Protein AF-A0A2U3X509-F1 (afdb_monomer_lite)

Radius of gyration: 35.27 Å; chains: 1; bounding box: 82×38×106 Å

Sequence (195 aa):
VFLLLLLVINLSLSLLILPVSSFSVDGMGNLRVTKKGIRLEGISEFLLPLYVKEIHSRKDSPLVLQSDRNVTVNARNHMGQLTGQLTVGADAVEAQCKRFEVRASEDGRVLFSADEDEITIGAEKLKVTGTEGAVFGHSVETPHIRAEPSQDLRLESPTRSLIMEAPRGVQVSAAAGDFKATCRKELHLQSTEGE

InterPro domains:
  IPR006875 Sarcoglycan complex subunit protein [PF04790] (1-195)
  IPR039972 Sarcoglycan gamma/delta/zeta [PTHR12939] (2-195)

Foldseek 3Di:
DVVVVVVVVVVVVVVVVCVVQCHDPQGTDQWGQDPVGIDGHDDDDDPDDDDDPDDDDPVPDDDDDDDPAKDKDFDADPVRHTAWMWIDGPPDIDIDHQKDFDADPPPRHTQWMDHPPDIDGPDPDDDAPDPVGDDDPDDDDDPDDDDDPPDDDDDDDPPDDDDDDDPVDDDDDDPDDDDDDDDPPDDDDDDPDDD

pLDDT: mean 88.15, std 7.47, range [48.47, 96.69]

Organism: Odobenus rosmarus divergens (NCBI:txid9708)

Structure (mmCIF, N/CA/C/O backbone):
data_AF-A0A2U3X509-F1
#
_entry.id   AF-A0A2U3X509-F1
#
loop_
_atom_site.group_PDB
_atom_site.id
_atom_site.type_symbol
_atom_site.label_atom_id
_atom_site.label_alt_id
_atom_site.label_comp_id
_atom_site.label_asym_id
_atom_site.label_entity_id
_atom_site.label_seq_id
_atom_site.pdbx_PDB_ins_code
_atom_site.Cartn_x
_atom_site.Cartn_y
_atom_site.Cartn_z
_atom_site.occupancy
_atom_site.B_iso_or_equiv
_atom_site.auth_seq_id
_atom_site.auth_comp_id
_atom_site.auth_asym_id
_atom_site.auth_atom_id
_atom_site.pdbx_PDB_model_num
ATOM 1 N N . VAL A 1 1 ? 46.348 -17.073 -57.615 1.00 80.81 1 VAL A N 1
ATOM 2 C CA . VAL A 1 1 ? 45.002 -17.365 -58.174 1.00 80.81 1 VAL A CA 1
ATOM 3 C C . VAL A 1 1 ? 44.021 -17.798 -57.092 1.00 80.81 1 VAL A C 1
ATOM 5 O O . VAL A 1 1 ? 43.045 -17.096 -56.897 1.00 80.81 1 VAL A O 1
ATOM 8 N N . PHE A 1 2 ? 44.291 -18.863 -56.330 1.00 89.44 2 PHE A N 1
ATOM 9 C CA . PHE A 1 2 ? 43.381 -19.343 -55.274 1.00 89.44 2 PHE A CA 1
ATOM 10 C C . PHE A 1 2 ? 43.042 -18.284 -54.205 1.00 89.44 2 PHE A C 1
ATOM 12 O O . PHE A 1 2 ? 41.885 -18.113 -53.846 1.00 89.44 2 PHE A O 1
ATOM 19 N N . LEU A 1 3 ? 44.038 -17.500 -53.774 1.00 89.81 3 LEU A N 1
ATOM 20 C CA . LEU A 1 3 ? 43.857 -16.415 -52.800 1.00 89.81 3 LEU A CA 1
ATOM 21 C C . LEU A 1 3 ? 42.985 -15.266 -53.342 1.00 89.81 3 LEU A C 1
ATOM 23 O O . LEU A 1 3 ? 42.142 -14.742 -52.623 1.00 89.81 3 LEU A O 1
ATOM 27 N N . LEU A 1 4 ? 43.132 -14.932 -54.630 1.00 92.62 4 LEU A N 1
ATOM 28 C CA . LEU A 1 4 ? 42.276 -13.957 -55.318 1.00 92.62 4 LEU A CA 1
ATOM 29 C C . LEU A 1 4 ? 40.827 -14.463 -55.382 1.00 92.62 4 LEU A C 1
ATOM 31 O O . LEU A 1 4 ? 39.897 -13.713 -55.120 1.00 92.62 4 LEU A O 1
ATOM 35 N N . LEU A 1 5 ? 40.649 -15.749 -55.689 1.00 93.69 5 LEU A N 1
ATOM 36 C CA . LEU A 1 5 ? 39.345 -16.405 -55.771 1.00 93.69 5 LEU A CA 1
ATOM 37 C C . LEU A 1 5 ? 38.636 -16.417 -54.409 1.00 93.69 5 LEU A C 1
ATOM 39 O O . LEU A 1 5 ? 37.474 -16.034 -54.323 1.00 93.69 5 LEU A O 1
ATOM 43 N N . LEU A 1 6 ? 39.356 -16.759 -53.336 1.00 92.50 6 LEU A N 1
ATOM 44 C CA . LEU A 1 6 ? 38.864 -16.677 -51.957 1.00 92.50 6 LEU A CA 1
ATOM 45 C C . LEU A 1 6 ? 38.474 -15.249 -51.559 1.00 92.50 6 LEU A C 1
ATOM 47 O O . LEU A 1 6 ? 37.440 -15.050 -50.929 1.00 92.50 6 LEU A O 1
ATOM 51 N N . LEU A 1 7 ? 39.279 -14.253 -51.935 1.00 94.50 7 LEU A N 1
ATOM 52 C CA . LEU A 1 7 ? 38.994 -12.848 -51.646 1.00 94.50 7 LEU A CA 1
ATOM 53 C C . LEU A 1 7 ? 37.719 -12.381 -52.354 1.00 94.50 7 LEU A C 1
ATOM 55 O O . LEU A 1 7 ? 36.867 -11.762 -51.722 1.00 94.50 7 LEU A O 1
ATOM 59 N N . VAL A 1 8 ? 37.560 -12.719 -53.636 1.00 94.19 8 VAL A N 1
ATOM 60 C CA . VAL A 1 8 ? 36.363 -12.376 -54.415 1.00 94.19 8 VAL A CA 1
ATOM 61 C C . VAL A 1 8 ? 35.125 -13.061 -53.839 1.00 94.19 8 VAL A C 1
ATOM 63 O O . VAL A 1 8 ? 34.118 -12.393 -53.644 1.00 94.19 8 VAL A O 1
ATOM 66 N N . ILE A 1 9 ? 35.205 -14.349 -53.490 1.00 94.75 9 ILE A N 1
ATOM 67 C CA . ILE A 1 9 ? 34.085 -15.078 -52.872 1.00 94.75 9 ILE A CA 1
ATOM 68 C C . ILE A 1 9 ? 33.699 -14.454 -51.527 1.00 94.75 9 ILE A C 1
ATOM 70 O O . ILE A 1 9 ? 32.518 -14.202 -51.293 1.00 94.75 9 ILE A O 1
ATOM 74 N N . ASN A 1 10 ? 34.673 -14.158 -50.662 1.00 90.50 10 ASN A N 1
ATOM 75 C CA . ASN A 1 10 ? 34.407 -13.522 -49.371 1.00 90.50 10 ASN A CA 1
ATOM 76 C C . ASN A 1 10 ? 33.786 -12.130 -49.540 1.00 90.50 10 ASN A C 1
ATOM 78 O O . ASN A 1 10 ? 32.853 -11.782 -48.816 1.00 90.50 10 ASN A O 1
ATOM 82 N N . LEU A 1 11 ? 34.258 -11.346 -50.513 1.00 92.38 11 LEU A N 1
ATOM 83 C CA . LEU A 1 11 ? 33.698 -10.033 -50.816 1.00 92.38 11 LEU A CA 1
ATOM 84 C C . LEU A 1 11 ? 32.264 -10.144 -51.349 1.00 92.38 11 LEU A C 1
ATOM 86 O O . LEU A 1 11 ? 31.382 -9.439 -50.867 1.00 92.38 11 LEU A O 1
ATOM 90 N N . SER A 1 12 ? 32.005 -11.055 -52.289 1.00 91.31 12 SER A N 1
ATOM 91 C CA . SER A 1 12 ? 30.662 -11.317 -52.813 1.00 91.31 12 SER A CA 1
ATOM 92 C C . SER A 1 12 ? 29.699 -11.761 -51.713 1.00 91.31 12 SER A C 1
ATOM 94 O O . SER A 1 12 ? 28.582 -11.254 -51.653 1.00 91.31 12 SER A O 1
ATOM 96 N N . LEU A 1 13 ? 30.132 -12.646 -50.809 1.00 89.38 13 LEU A N 1
ATOM 97 C CA . LEU A 1 13 ? 29.314 -13.102 -49.684 1.00 89.38 13 LEU A CA 1
ATOM 98 C C . LEU A 1 13 ? 29.017 -11.962 -48.699 1.00 89.38 13 LEU A C 1
ATOM 100 O O . LEU A 1 13 ? 27.885 -11.820 -48.245 1.00 89.38 13 LEU A O 1
ATOM 104 N N . SER A 1 14 ? 30.014 -11.116 -48.422 1.00 85.19 14 SER A N 1
ATOM 105 C CA . SER A 1 14 ? 29.862 -9.944 -47.551 1.00 85.19 14 SER A CA 1
ATOM 106 C C . SER A 1 14 ? 28.863 -8.946 -48.138 1.00 85.19 14 SER A C 1
ATOM 108 O O . SER A 1 14 ? 27.969 -8.484 -47.436 1.00 85.19 14 SER A O 1
ATOM 110 N N . LEU A 1 15 ? 28.960 -8.665 -49.442 1.00 84.62 15 LEU A N 1
ATOM 111 C CA . LEU A 1 15 ? 28.039 -7.773 -50.151 1.00 84.62 15 LEU A CA 1
ATOM 112 C C . LEU A 1 15 ? 26.613 -8.337 -50.235 1.00 84.62 15 LEU A C 1
ATOM 114 O O . LEU A 1 15 ? 25.653 -7.571 -50.194 1.00 84.62 15 LEU A O 1
ATOM 118 N N . LEU A 1 16 ? 26.465 -9.661 -50.309 1.00 84.25 16 LEU A N 1
ATOM 119 C CA . LEU A 1 16 ? 25.166 -10.336 -50.351 1.00 84.25 16 LEU A CA 1
ATOM 120 C C . LEU A 1 16 ? 24.463 -10.350 -48.982 1.00 84.25 16 LEU A C 1
ATOM 122 O O . LEU A 1 16 ? 23.235 -10.318 -48.921 1.00 84.25 16 LEU A O 1
ATOM 126 N N . ILE A 1 17 ? 25.226 -10.343 -47.886 1.00 81.62 17 ILE A N 1
ATOM 127 C CA . ILE A 1 17 ? 24.698 -10.317 -46.513 1.00 81.62 17 ILE A CA 1
ATOM 128 C C . ILE A 1 17 ? 24.152 -8.942 -46.100 1.00 81.62 17 ILE A C 1
ATOM 130 O O . ILE A 1 17 ? 23.199 -8.889 -45.326 1.00 81.62 17 ILE A O 1
ATOM 134 N N . LEU A 1 18 ? 24.702 -7.839 -46.622 1.00 72.31 18 LEU A N 1
ATOM 135 C CA . LEU A 1 18 ? 24.323 -6.467 -46.239 1.00 72.31 18 LEU A CA 1
ATOM 136 C C . LEU A 1 18 ? 22.811 -6.151 -46.348 1.00 72.31 18 LEU A C 1
ATOM 138 O O . LEU A 1 18 ? 22.242 -5.656 -45.374 1.00 72.31 18 LEU A O 1
ATOM 142 N N . PRO A 1 19 ? 22.119 -6.425 -47.473 1.00 69.12 19 PRO A N 1
ATOM 143 C CA . PRO A 1 19 ? 20.686 -6.139 -47.577 1.00 69.12 19 PRO A CA 1
ATOM 144 C C . PRO A 1 19 ? 19.820 -7.088 -46.734 1.00 69.12 19 PRO A C 1
ATOM 146 O O . PRO A 1 19 ? 18.756 -6.691 -46.267 1.00 69.12 19 PRO A O 1
ATOM 149 N N . VAL A 1 20 ? 20.271 -8.327 -46.504 1.00 70.50 20 VAL A N 1
ATOM 150 C CA . VAL A 1 20 ? 19.543 -9.331 -45.706 1.00 70.50 20 VAL A CA 1
ATOM 151 C C . VAL A 1 20 ? 19.634 -9.029 -44.207 1.00 70.50 20 VAL A C 1
ATOM 153 O O . VAL A 1 20 ? 18.680 -9.271 -43.472 1.00 70.50 20 VAL A O 1
ATOM 156 N N . SER A 1 21 ? 20.734 -8.428 -43.745 1.00 63.72 21 SER A N 1
ATOM 157 C CA . SER A 1 21 ? 20.900 -7.984 -42.355 1.00 63.72 21 SER A CA 1
ATOM 158 C C . SER A 1 21 ? 20.195 -6.658 -42.038 1.00 63.72 21 SER A C 1
ATOM 160 O O . SER A 1 21 ? 20.369 -6.113 -40.948 1.00 63.72 21 SER A O 1
ATOM 162 N N . SER A 1 22 ? 19.370 -6.141 -42.962 1.00 65.25 22 SER A N 1
ATOM 163 C CA . SER A 1 22 ? 18.705 -4.836 -42.843 1.00 65.25 22 SER A CA 1
ATOM 164 C C . SER A 1 22 ? 19.693 -3.693 -42.570 1.00 65.25 22 SER A C 1
ATOM 166 O O . SER A 1 22 ? 19.379 -2.753 -41.837 1.00 65.25 22 SER A O 1
ATOM 168 N N . PHE A 1 23 ? 20.906 -3.784 -43.124 1.00 62.34 23 PHE A N 1
ATOM 169 C CA . PHE A 1 23 ? 21.938 -2.764 -42.981 1.00 62.34 23 PHE A CA 1
ATOM 170 C C . PHE A 1 23 ? 21.735 -1.684 -44.050 1.00 62.34 23 PHE A C 1
ATOM 172 O O . PHE A 1 23 ? 21.781 -1.952 -45.249 1.00 62.34 23 PHE A O 1
ATOM 179 N N . SER A 1 24 ? 21.501 -0.452 -43.615 1.00 64.62 24 SER A N 1
ATOM 180 C CA . SER A 1 24 ? 21.385 0.738 -44.455 1.00 64.62 24 SER A CA 1
ATOM 181 C C . SER A 1 24 ? 22.418 1.779 -44.025 1.00 64.62 24 SER A C 1
ATOM 183 O O . SER A 1 24 ? 22.944 1.740 -42.914 1.00 64.62 24 SER A O 1
ATOM 185 N N . VAL A 1 25 ? 22.684 2.757 -44.891 1.00 66.31 25 VAL A N 1
ATOM 186 C CA . VAL A 1 25 ? 23.537 3.914 -44.562 1.00 66.31 25 VAL A CA 1
ATOM 187 C C . VAL A 1 25 ? 22.977 4.683 -43.354 1.00 66.31 25 VAL A C 1
ATOM 189 O O . VAL A 1 25 ? 23.737 5.261 -42.581 1.00 66.31 25 VAL A O 1
ATOM 192 N N . ASP A 1 26 ? 21.659 4.614 -43.150 1.00 64.81 26 ASP A N 1
ATOM 193 C CA . ASP A 1 26 ? 20.958 5.264 -42.043 1.00 64.81 26 ASP A CA 1
ATOM 194 C C . ASP A 1 26 ? 20.854 4.400 -40.770 1.00 64.81 26 ASP A C 1
ATOM 196 O O . ASP A 1 26 ? 20.325 4.889 -39.773 1.00 64.81 26 ASP A O 1
ATOM 200 N N . GLY A 1 27 ? 21.321 3.140 -40.758 1.00 68.50 27 GLY A N 1
ATOM 201 C CA . GLY A 1 27 ? 21.296 2.278 -39.565 1.00 68.50 27 GLY A CA 1
ATOM 202 C C . GLY A 1 27 ? 21.139 0.770 -39.821 1.00 68.50 27 GLY A C 1
ATOM 203 O O . GLY A 1 27 ? 21.287 0.304 -40.944 1.00 68.50 27 GLY A O 1
ATOM 204 N N . MET A 1 28 ? 20.851 -0.006 -38.771 1.00 74.00 28 MET A N 1
ATOM 205 C CA . MET A 1 28 ? 20.721 -1.470 -38.817 1.00 74.00 28 MET A CA 1
ATOM 206 C C . MET A 1 28 ? 19.367 -1.911 -38.245 1.00 74.00 28 MET A C 1
ATOM 208 O O . MET A 1 28 ? 19.077 -1.689 -37.069 1.00 74.00 28 MET A O 1
ATOM 212 N N . GLY A 1 29 ? 18.534 -2.560 -39.061 1.00 77.88 29 GLY A N 1
ATOM 213 C CA . GLY A 1 29 ? 17.191 -2.990 -38.660 1.00 77.88 29 GLY A CA 1
ATOM 214 C C . GLY A 1 29 ? 16.302 -1.808 -38.259 1.00 77.88 29 GLY 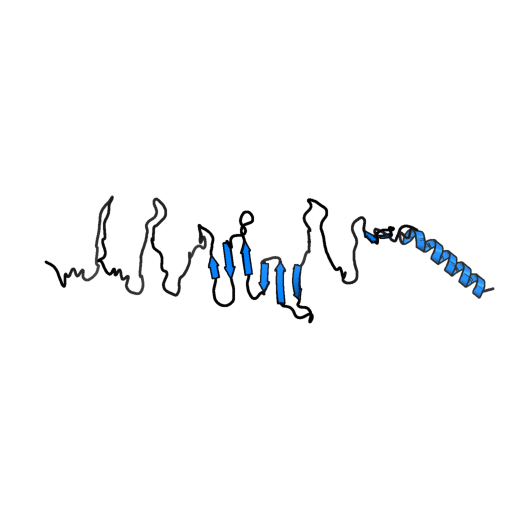A C 1
ATOM 215 O O . GLY A 1 29 ? 16.189 -0.828 -38.992 1.00 77.88 29 GLY A O 1
ATOM 216 N N . ASN A 1 30 ? 15.694 -1.884 -37.073 1.00 82.12 30 ASN A N 1
ATOM 217 C CA . ASN A 1 30 ? 14.876 -0.805 -36.503 1.00 82.12 30 ASN A CA 1
ATOM 218 C C . ASN A 1 30 ? 15.714 0.325 -35.887 1.00 82.12 30 ASN A C 1
ATOM 220 O O . ASN A 1 30 ? 15.174 1.349 -35.471 1.00 82.12 30 ASN A O 1
ATOM 224 N N . LEU A 1 31 ? 17.035 0.166 -35.814 1.00 83.25 31 LEU A N 1
ATOM 225 C CA . LEU A 1 31 ? 17.943 1.175 -35.293 1.00 83.25 31 LEU A CA 1
ATOM 226 C C . LEU A 1 31 ? 18.367 2.109 -36.422 1.00 83.25 31 LEU A C 1
ATOM 228 O O . LEU A 1 31 ? 19.016 1.686 -37.371 1.00 83.25 31 LEU A O 1
ATOM 232 N N . ARG A 1 32 ? 18.054 3.395 -36.284 1.00 82.88 32 ARG A N 1
ATOM 233 C CA . ARG A 1 32 ? 18.502 4.479 -37.158 1.00 82.88 32 ARG A CA 1
ATOM 234 C C . ARG A 1 32 ? 19.513 5.371 -36.451 1.00 82.88 32 ARG A C 1
ATOM 236 O O . ARG A 1 32 ? 19.301 5.795 -35.314 1.00 82.88 32 ARG A O 1
ATOM 243 N N . VAL A 1 33 ? 20.598 5.710 -37.133 1.00 82.94 33 VAL A N 1
ATOM 244 C CA . VAL A 1 33 ? 21.596 6.673 -36.668 1.00 82.94 33 VAL A CA 1
ATOM 245 C C . VAL A 1 33 ? 21.243 8.040 -37.242 1.00 82.94 33 VAL A C 1
ATOM 247 O O . VAL A 1 33 ? 21.213 8.247 -38.449 1.00 82.94 33 VAL A O 1
ATOM 250 N N . THR A 1 34 ? 20.961 8.997 -36.366 1.00 82.81 34 THR A N 1
ATOM 251 C CA . THR A 1 34 ? 20.645 10.378 -36.741 1.00 82.81 34 THR A CA 1
ATOM 252 C C . THR A 1 34 ? 21.728 11.321 -36.223 1.00 82.81 34 THR A C 1
ATOM 254 O O . THR A 1 34 ? 22.475 10.989 -35.305 1.00 82.81 34 THR A O 1
ATOM 257 N N . LYS A 1 35 ? 21.766 12.560 -36.728 1.00 82.25 35 LYS A N 1
ATOM 258 C CA . LYS A 1 35 ? 22.681 13.602 -36.214 1.00 82.25 35 LYS A CA 1
ATOM 259 C C . LYS A 1 35 ? 22.509 13.889 -34.713 1.00 82.25 35 LYS A C 1
ATOM 261 O O . LYS A 1 35 ? 23.404 14.458 -34.104 1.00 82.25 35 LYS A O 1
ATOM 266 N N . LYS A 1 36 ? 21.354 13.536 -34.135 1.00 82.50 36 LYS A N 1
ATOM 267 C CA . LYS A 1 36 ? 21.025 13.741 -32.716 1.00 82.50 36 LYS A CA 1
ATOM 268 C C . LYS A 1 36 ? 21.331 12.517 -31.842 1.00 82.50 36 LYS A C 1
ATOM 270 O O . LYS A 1 36 ? 21.163 12.600 -30.632 1.00 82.50 36 LYS A O 1
ATOM 275 N N . GLY A 1 37 ? 21.756 11.401 -32.436 1.00 84.12 37 GLY A N 1
ATOM 276 C CA . GLY A 1 37 ? 22.002 10.138 -31.746 1.00 84.12 37 GLY A CA 1
ATOM 277 C C . GLY A 1 37 ? 21.260 8.970 -32.388 1.00 84.12 37 GLY A C 1
ATOM 278 O O . GLY A 1 37 ? 20.865 9.019 -33.555 1.00 84.12 37 GLY A O 1
ATOM 279 N N . ILE A 1 38 ? 21.071 7.909 -31.612 1.00 84.69 38 ILE A N 1
ATOM 280 C CA . ILE A 1 38 ? 20.458 6.662 -32.067 1.00 84.69 38 ILE A CA 1
ATOM 281 C C . ILE A 1 38 ? 18.945 6.716 -31.825 1.00 84.69 38 ILE A C 1
ATOM 283 O O . ILE A 1 38 ? 18.500 7.058 -30.730 1.00 84.69 38 ILE A O 1
ATOM 287 N N . ARG A 1 39 ? 18.149 6.365 -32.837 1.00 84.12 39 ARG A N 1
ATOM 288 C CA . ARG A 1 39 ? 16.692 6.249 -32.759 1.00 84.12 39 ARG A CA 1
ATOM 289 C C . ARG A 1 39 ? 16.279 4.830 -33.105 1.00 84.12 39 ARG A C 1
ATOM 291 O O . ARG A 1 39 ? 16.619 4.337 -34.167 1.00 84.12 39 ARG A O 1
ATOM 298 N N . LEU A 1 40 ? 15.507 4.204 -32.234 1.00 84.56 40 LEU A N 1
ATOM 299 C CA . LEU A 1 40 ? 14.936 2.889 -32.479 1.00 84.56 40 LEU A CA 1
ATOM 300 C C . LEU A 1 40 ? 13.471 3.057 -32.897 1.00 84.56 40 LEU A C 1
ATOM 302 O O . LEU A 1 40 ? 12.679 3.643 -32.159 1.00 84.56 40 LEU A O 1
ATOM 306 N N . GLU A 1 41 ? 13.118 2.612 -34.096 1.00 81.88 41 GLU A N 1
ATOM 307 C CA . GLU A 1 41 ? 11.783 2.727 -34.680 1.00 81.88 41 GLU A CA 1
ATOM 308 C C . GLU A 1 41 ? 11.174 1.334 -34.861 1.00 81.88 41 GLU A C 1
ATOM 310 O O . GLU A 1 41 ? 11.517 0.624 -35.796 1.00 81.88 41 GLU A O 1
ATOM 315 N N . GLY A 1 42 ? 10.259 0.945 -33.972 1.00 81.06 42 GLY A N 1
ATOM 316 C CA . GLY A 1 42 ? 9.578 -0.353 -34.021 1.00 81.06 42 GLY A CA 1
ATOM 317 C C . GLY A 1 42 ? 9.891 -1.237 -32.815 1.00 81.06 42 GLY A C 1
ATOM 318 O O . GLY A 1 42 ? 10.378 -0.762 -31.791 1.00 81.06 42 GLY A O 1
ATOM 319 N N . ILE A 1 43 ? 9.575 -2.528 -32.935 1.00 80.44 43 ILE A N 1
ATOM 320 C CA . ILE A 1 43 ? 9.853 -3.536 -31.902 1.00 80.44 43 ILE A CA 1
ATOM 321 C C . ILE A 1 43 ? 11.331 -3.907 -31.986 1.00 80.44 43 ILE A C 1
ATOM 323 O O . ILE A 1 43 ? 11.863 -4.114 -33.073 1.00 80.44 43 ILE A O 1
ATOM 327 N N . SER A 1 44 ? 12.038 -3.945 -30.866 1.00 82.38 44 SER A N 1
ATOM 328 C CA . SER A 1 44 ? 13.463 -4.271 -30.862 1.00 82.38 44 SER A CA 1
ATOM 329 C C . SER A 1 44 ? 13.833 -5.014 -29.601 1.00 82.38 44 SER A C 1
ATOM 331 O O . SER A 1 44 ? 13.319 -4.721 -28.524 1.00 82.38 44 SER A O 1
ATOM 333 N N . GLU A 1 45 ? 14.749 -5.955 -29.763 1.00 82.06 45 GLU A N 1
ATOM 334 C CA . GLU A 1 45 ? 15.231 -6.816 -28.698 1.00 82.06 45 GLU A CA 1
ATOM 335 C C . GLU A 1 45 ? 16.692 -6.489 -28.409 1.00 82.06 45 GLU A C 1
ATOM 337 O O . GLU A 1 45 ? 17.486 -6.222 -29.315 1.00 82.06 45 GLU A O 1
ATOM 342 N N . PHE A 1 46 ? 17.046 -6.508 -27.129 1.00 84.69 46 PHE A N 1
ATOM 343 C CA . PHE A 1 46 ? 18.402 -6.258 -26.669 1.00 84.69 46 PHE A CA 1
ATOM 344 C C . PHE A 1 46 ? 18.920 -7.514 -25.980 1.00 84.69 46 PHE A C 1
ATOM 346 O O . PHE A 1 46 ? 18.329 -7.984 -25.013 1.00 84.69 46 PHE A O 1
ATOM 353 N N . LEU A 1 47 ? 20.037 -8.049 -26.475 1.00 86.56 47 LEU A N 1
ATOM 354 C CA . LEU A 1 47 ? 20.678 -9.235 -25.895 1.00 86.56 47 LEU A CA 1
ATOM 355 C C . LEU A 1 47 ? 21.386 -8.934 -24.566 1.00 86.56 47 LEU A C 1
ATOM 357 O O . LEU A 1 47 ? 21.611 -9.836 -23.765 1.00 86.56 47 LEU A O 1
ATOM 361 N N . LEU A 1 48 ? 21.771 -7.674 -24.350 1.00 89.69 48 LEU A N 1
ATOM 362 C CA . LEU A 1 48 ? 22.529 -7.215 -23.189 1.00 89.69 48 LEU A CA 1
ATOM 363 C C . LEU A 1 48 ? 21.801 -6.060 -22.485 1.00 89.69 48 LEU A C 1
ATOM 365 O O . LEU A 1 48 ? 20.990 -5.378 -23.119 1.00 89.69 48 LEU A O 1
ATOM 369 N N . PRO A 1 49 ? 22.104 -5.802 -21.198 1.00 89.19 49 PRO A N 1
ATOM 370 C CA . PRO A 1 49 ? 21.507 -4.699 -20.456 1.00 89.19 49 PRO A CA 1
ATOM 371 C C . PRO A 1 49 ? 21.759 -3.338 -21.111 1.00 89.19 49 PRO A C 1
ATOM 373 O O . PRO A 1 49 ? 22.868 -3.035 -21.558 1.00 89.19 49 PRO A O 1
ATOM 376 N N . LEU A 1 50 ? 20.729 -2.493 -21.106 1.00 88.75 50 LEU A N 1
ATOM 377 C CA . LEU A 1 50 ? 20.824 -1.102 -21.529 1.00 88.75 50 LEU A CA 1
ATOM 378 C C . LEU A 1 50 ? 21.134 -0.205 -20.335 1.00 88.75 50 LEU A C 1
ATOM 380 O O . LEU A 1 50 ? 20.368 -0.141 -19.375 1.00 88.75 50 LEU A O 1
ATOM 384 N N . TYR A 1 51 ? 22.236 0.534 -20.433 1.00 87.75 51 TYR A N 1
ATOM 385 C CA . TYR A 1 51 ? 22.607 1.551 -19.457 1.00 87.75 51 TYR A CA 1
ATOM 386 C C . TYR A 1 51 ? 22.270 2.923 -20.014 1.00 87.75 51 TYR A C 1
ATOM 388 O O . TYR A 1 51 ? 22.827 3.362 -21.019 1.00 87.75 51 TYR A O 1
ATOM 396 N N . VAL A 1 52 ? 21.348 3.602 -19.347 1.00 89.44 52 VAL A N 1
ATOM 397 C CA . VAL A 1 52 ? 20.885 4.930 -19.736 1.00 89.44 52 VAL A CA 1
ATOM 398 C C . VAL A 1 52 ? 20.862 5.827 -18.514 1.00 89.44 52 VAL A C 1
ATOM 400 O O . VAL A 1 52 ? 20.590 5.379 -17.403 1.00 89.44 52 VAL A O 1
ATOM 403 N N . LYS A 1 53 ? 21.174 7.106 -18.726 1.00 88.19 53 LYS A N 1
ATOM 404 C CA . LYS A 1 53 ? 21.131 8.105 -17.657 1.00 88.19 53 LYS A CA 1
ATOM 405 C C . LYS A 1 53 ? 19.689 8.432 -17.267 1.00 88.19 53 LYS A C 1
ATOM 407 O O . LYS A 1 53 ? 19.398 8.617 -16.093 1.00 88.19 53 LYS A O 1
ATOM 412 N N . GLU A 1 54 ? 18.807 8.516 -18.259 1.00 89.69 54 GLU A N 1
ATOM 413 C CA . GLU A 1 54 ? 17.417 8.923 -18.085 1.00 89.69 54 GLU A CA 1
ATOM 414 C C . GLU A 1 54 ? 16.515 8.124 -19.029 1.00 89.69 54 GLU A C 1
ATOM 416 O O . GLU A 1 54 ? 16.896 7.832 -20.165 1.00 89.69 54 GLU A O 1
ATOM 421 N N . ILE A 1 55 ? 15.315 7.792 -18.553 1.00 91.12 55 ILE A N 1
ATOM 422 C CA . ILE A 1 55 ? 14.254 7.148 -19.328 1.00 91.12 55 ILE A CA 1
ATOM 423 C C . ILE A 1 55 ? 13.040 8.064 -19.250 1.00 91.12 55 ILE A C 1
ATOM 425 O O . ILE A 1 55 ? 12.556 8.354 -18.160 1.00 91.12 55 ILE A O 1
ATOM 429 N N . HIS A 1 56 ? 12.541 8.500 -20.404 1.00 90.31 56 HIS A N 1
ATOM 430 C CA . HIS A 1 56 ? 11.357 9.350 -20.505 1.00 90.31 56 HIS A CA 1
ATOM 431 C C . HIS A 1 56 ? 10.384 8.753 -21.512 1.00 90.31 56 HIS A C 1
ATOM 433 O O . HIS A 1 56 ? 10.790 8.228 -22.552 1.00 90.31 56 HIS A O 1
ATOM 439 N N . SER A 1 57 ? 9.093 8.848 -21.214 1.00 91.81 57 SER A N 1
ATOM 440 C CA . SER A 1 57 ? 8.047 8.576 -22.191 1.00 91.81 57 SER A CA 1
ATOM 441 C C . SER A 1 57 ? 7.882 9.753 -23.157 1.00 91.81 57 SER A C 1
ATOM 443 O O . SER A 1 57 ? 8.442 10.838 -22.980 1.00 91.81 57 SER A O 1
ATOM 445 N N . ARG A 1 58 ? 7.101 9.543 -24.221 1.00 87.94 58 ARG A N 1
ATOM 446 C CA . ARG A 1 58 ? 6.681 10.648 -25.090 1.00 87.94 58 ARG A CA 1
ATOM 447 C C . ARG A 1 58 ? 5.814 11.627 -24.299 1.00 87.94 58 ARG A C 1
ATOM 449 O O . ARG A 1 58 ? 5.136 11.230 -23.353 1.00 87.94 58 ARG A O 1
ATOM 456 N N . LYS A 1 59 ? 5.804 12.890 -24.734 1.00 89.50 59 LYS A N 1
ATOM 457 C CA . LYS A 1 59 ? 4.927 13.918 -24.165 1.00 89.50 59 LYS A CA 1
ATOM 458 C C . LYS A 1 59 ? 3.481 13.403 -24.127 1.00 89.50 59 LYS A C 1
ATOM 460 O O . LYS A 1 59 ? 3.018 12.819 -25.107 1.00 89.50 59 LYS A O 1
ATOM 465 N N . ASP A 1 60 ? 2.825 13.580 -22.983 1.00 88.62 60 ASP A N 1
ATOM 466 C CA . ASP A 1 60 ? 1.440 13.164 -22.726 1.00 88.62 60 ASP A CA 1
ATOM 467 C C . ASP A 1 60 ? 1.187 11.646 -22.874 1.00 88.62 60 ASP A C 1
ATOM 469 O O . ASP A 1 60 ? 0.060 11.207 -23.080 1.00 88.62 60 ASP A O 1
ATOM 473 N N . SER A 1 61 ? 2.233 10.816 -22.783 1.00 91.38 61 SER A N 1
ATOM 474 C CA . SER A 1 61 ? 2.133 9.350 -22.793 1.00 91.38 61 SER A CA 1
ATOM 475 C C . SER A 1 61 ? 2.773 8.753 -21.534 1.00 91.38 61 SER A C 1
ATOM 477 O O . SER A 1 61 ? 3.820 9.244 -21.111 1.00 91.38 61 SER A O 1
ATOM 479 N N . PRO A 1 62 ? 2.222 7.679 -20.941 1.00 91.31 62 PRO A N 1
ATOM 480 C CA . PRO A 1 62 ? 2.864 6.999 -19.820 1.00 91.31 62 PRO A CA 1
ATOM 481 C C . PRO A 1 62 ? 4.111 6.225 -20.271 1.00 91.31 62 PRO A C 1
ATOM 483 O O . PRO A 1 62 ? 4.200 5.759 -21.411 1.00 91.31 62 PRO A O 1
ATOM 486 N N . LEU A 1 63 ? 5.072 6.057 -19.360 1.00 91.50 63 LEU A N 1
ATOM 487 C CA . LEU A 1 63 ? 6.131 5.063 -19.512 1.00 91.50 63 LEU A CA 1
ATOM 488 C C . LEU A 1 63 ? 5.557 3.705 -19.107 1.00 91.50 63 LEU A C 1
ATOM 490 O O . LEU A 1 63 ? 5.184 3.513 -17.953 1.00 91.50 63 LEU A O 1
ATOM 494 N N . VAL A 1 64 ? 5.466 2.780 -20.059 1.00 90.19 64 VAL A N 1
ATOM 495 C CA . VAL A 1 64 ? 4.891 1.452 -19.833 1.00 90.19 64 VAL A CA 1
ATOM 496 C C . VAL A 1 64 ? 6.007 0.416 -19.852 1.00 90.19 64 VAL A C 1
ATOM 498 O O . VAL A 1 64 ? 6.730 0.300 -20.840 1.00 90.19 64 VAL A O 1
ATOM 501 N N . LEU A 1 65 ? 6.130 -0.337 -18.759 1.00 89.50 65 LEU A N 1
ATOM 502 C CA . LEU A 1 65 ? 7.008 -1.497 -18.635 1.00 89.50 65 LEU A CA 1
ATOM 503 C C . LEU A 1 65 ? 6.115 -2.732 -18.487 1.00 89.50 65 LEU A C 1
ATOM 505 O O . LEU A 1 65 ? 5.349 -2.823 -17.532 1.00 89.50 65 LEU A O 1
ATOM 509 N N . GLN A 1 66 ? 6.181 -3.650 -19.448 1.00 88.44 66 GLN A N 1
ATOM 510 C CA . GLN A 1 66 ? 5.388 -4.880 -19.467 1.00 88.44 66 GLN A CA 1
ATOM 511 C C . GLN A 1 66 ? 6.318 -6.082 -19.515 1.00 88.44 66 GLN A C 1
ATOM 513 O O . GLN A 1 66 ? 7.308 -6.080 -20.244 1.00 88.44 66 GLN A O 1
ATOM 518 N N . SER A 1 67 ? 5.992 -7.094 -18.722 1.00 89.12 67 SER A N 1
ATOM 519 C CA . SER A 1 67 ? 6.779 -8.309 -18.575 1.00 89.12 67 SER A CA 1
ATOM 520 C C . SER A 1 67 ? 5.841 -9.463 -18.230 1.00 89.12 67 SER A C 1
ATOM 522 O O . SER A 1 67 ? 4.847 -9.269 -17.533 1.00 89.12 67 SER A O 1
ATOM 524 N N . ASP A 1 68 ? 6.156 -10.653 -18.733 1.00 91.25 68 ASP A N 1
ATOM 525 C CA . ASP A 1 68 ? 5.531 -11.924 -18.346 1.00 91.25 68 ASP A CA 1
ATOM 526 C C . ASP A 1 68 ? 6.030 -12.422 -16.975 1.00 91.25 68 ASP A C 1
ATOM 528 O O . ASP A 1 68 ? 5.459 -13.335 -16.382 1.00 91.25 68 ASP A O 1
ATOM 532 N N . ARG A 1 69 ? 7.104 -11.807 -16.470 1.00 93.81 69 ARG A N 1
ATOM 533 C CA . ARG A 1 69 ? 7.732 -12.059 -15.170 1.00 93.81 69 ARG A CA 1
ATOM 534 C C . ARG A 1 69 ? 7.740 -10.809 -14.300 1.00 93.81 69 ARG A C 1
ATOM 536 O O . ARG A 1 69 ? 7.472 -9.706 -14.772 1.00 93.81 69 ARG A O 1
ATOM 543 N N . ASN A 1 70 ? 8.146 -10.980 -13.046 1.00 94.50 70 ASN A N 1
ATOM 544 C CA . ASN A 1 70 ? 8.268 -9.887 -12.089 1.00 94.50 70 ASN A CA 1
ATOM 545 C C . ASN A 1 70 ? 9.148 -8.746 -12.624 1.00 94.50 70 ASN A C 1
ATOM 547 O O . ASN A 1 70 ? 10.227 -8.976 -13.177 1.00 94.50 70 ASN A O 1
ATOM 551 N N . VAL A 1 71 ? 8.700 -7.512 -12.404 1.00 95.25 71 VAL A N 1
ATOM 552 C CA . VAL A 1 71 ? 9.457 -6.295 -12.711 1.00 95.25 71 VAL A CA 1
ATOM 553 C C . VAL A 1 71 ? 9.998 -5.728 -11.407 1.00 95.25 71 VAL A C 1
ATOM 555 O O . VAL A 1 71 ? 9.225 -5.399 -10.511 1.00 95.25 71 VAL A O 1
ATOM 558 N N . THR A 1 72 ? 11.320 -5.581 -11.306 1.00 95.50 72 THR A N 1
ATOM 559 C CA . THR A 1 72 ? 11.982 -5.051 -10.106 1.00 95.50 72 THR A CA 1
ATOM 560 C C . THR A 1 72 ? 12.704 -3.743 -10.405 1.00 95.50 72 THR A C 1
ATOM 562 O O . THR A 1 72 ? 13.587 -3.682 -11.261 1.00 95.50 72 THR A O 1
ATOM 565 N N . VAL A 1 73 ? 12.377 -2.704 -9.642 1.00 94.81 73 VAL A N 1
ATOM 566 C CA . VAL A 1 73 ? 13.049 -1.404 -9.646 1.00 94.81 73 VAL A CA 1
ATOM 567 C C . VAL A 1 73 ? 13.939 -1.315 -8.410 1.00 94.81 73 VAL A C 1
ATOM 569 O O . VAL A 1 73 ? 13.463 -1.426 -7.285 1.00 94.81 73 VAL A O 1
ATOM 572 N N . ASN A 1 74 ? 15.240 -1.107 -8.617 1.00 95.31 74 ASN A N 1
ATOM 573 C CA . ASN A 1 74 ? 16.227 -0.992 -7.544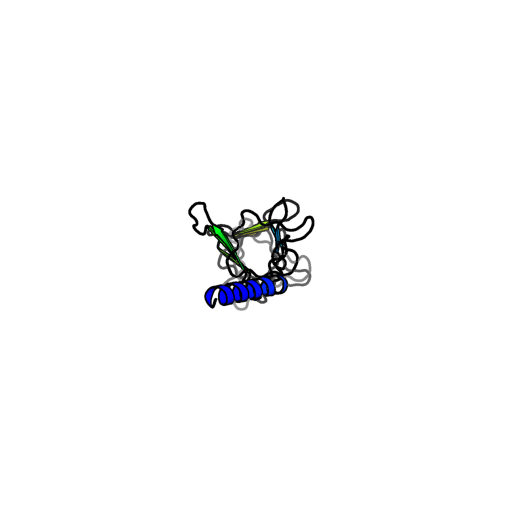 1.00 95.31 74 ASN A CA 1
ATOM 574 C C . ASN A 1 74 ? 16.747 0.444 -7.454 1.00 95.31 74 ASN A C 1
ATOM 576 O O . ASN A 1 74 ? 17.325 0.952 -8.414 1.00 95.31 74 ASN A O 1
ATOM 580 N N . ALA A 1 75 ? 16.621 1.061 -6.285 1.00 95.19 75 ALA A N 1
ATOM 581 C CA . ALA A 1 75 ? 17.301 2.304 -5.953 1.00 95.19 75 ALA A CA 1
ATOM 582 C C . ALA A 1 75 ? 18.666 1.984 -5.331 1.00 95.19 75 ALA A C 1
ATOM 584 O O . ALA A 1 75 ? 18.762 1.149 -4.429 1.00 95.19 75 ALA A O 1
ATOM 585 N N . ARG A 1 76 ? 19.731 2.630 -5.818 1.00 94.06 76 ARG A N 1
ATOM 586 C CA . ARG A 1 76 ? 21.100 2.434 -5.323 1.00 94.06 76 ARG A CA 1
ATOM 587 C C . ARG A 1 76 ? 21.745 3.763 -4.953 1.00 94.06 76 ARG A C 1
ATOM 589 O O . ARG A 1 76 ? 21.505 4.772 -5.613 1.00 94.06 76 ARG A O 1
ATOM 596 N N . ASN A 1 77 ? 22.585 3.756 -3.922 1.00 93.19 77 ASN A N 1
ATOM 597 C CA . ASN A 1 77 ? 23.395 4.916 -3.553 1.00 93.19 77 ASN A CA 1
ATOM 598 C C . ASN A 1 77 ? 24.632 5.067 -4.465 1.00 93.19 77 ASN A C 1
ATOM 600 O O . ASN A 1 77 ? 24.893 4.240 -5.337 1.00 93.19 77 ASN A O 1
ATOM 604 N N . HIS A 1 78 ? 25.426 6.117 -4.238 1.00 94.19 78 HIS A N 1
ATOM 605 C CA . HIS A 1 78 ? 26.650 6.410 -4.999 1.00 94.19 78 HIS A CA 1
ATOM 606 C C . HIS A 1 78 ? 27.736 5.322 -4.891 1.00 94.19 78 HIS A C 1
ATOM 608 O O . HIS A 1 78 ? 28.608 5.252 -5.751 1.00 94.19 78 HIS A O 1
ATOM 614 N N . MET A 1 79 ? 27.677 4.462 -3.868 1.00 94.44 79 MET A N 1
ATOM 615 C CA . MET A 1 79 ? 28.557 3.296 -3.714 1.00 94.44 79 MET A CA 1
ATOM 616 C C . MET A 1 79 ? 28.002 2.042 -4.416 1.00 94.44 79 MET A C 1
ATOM 618 O O . MET A 1 79 ? 28.592 0.970 -4.321 1.00 94.44 79 MET A O 1
ATOM 622 N N . GLY A 1 80 ? 26.848 2.138 -5.088 1.00 91.75 80 GLY A N 1
ATOM 623 C CA . GLY A 1 80 ? 26.178 1.020 -5.758 1.00 91.75 80 GLY A CA 1
ATOM 624 C C . GLY A 1 80 ? 25.376 0.101 -4.829 1.00 91.75 80 GLY A C 1
ATOM 625 O O . GLY A 1 80 ? 24.800 -0.891 -5.293 1.00 91.75 80 GLY A O 1
ATOM 626 N N . GLN A 1 81 ? 25.294 0.416 -3.534 1.00 94.31 81 GLN A N 1
ATOM 627 C CA . GLN A 1 81 ? 24.539 -0.375 -2.562 1.00 94.31 81 GLN A CA 1
ATOM 628 C C . GLN A 1 81 ? 23.039 -0.137 -2.725 1.00 94.31 81 GLN A C 1
ATOM 630 O O . GLN A 1 81 ? 22.610 0.990 -2.969 1.00 94.31 81 GLN A O 1
ATOM 635 N N . LEU A 1 82 ? 22.249 -1.200 -2.572 1.00 94.12 82 LEU A N 1
ATOM 636 C CA . LEU A 1 82 ? 20.791 -1.146 -2.637 1.00 94.12 82 LEU A CA 1
ATOM 637 C C . LEU A 1 82 ? 20.240 -0.356 -1.442 1.00 94.12 82 LEU A C 1
ATOM 639 O O . LEU A 1 82 ? 20.539 -0.678 -0.297 1.00 94.12 82 LEU A O 1
ATOM 643 N N . THR A 1 83 ? 19.437 0.670 -1.712 1.00 94.56 83 THR A N 1
ATOM 644 C CA . THR A 1 83 ? 18.768 1.492 -0.689 1.00 94.56 83 THR A CA 1
ATOM 645 C C . THR A 1 83 ? 17.259 1.296 -0.664 1.00 94.56 83 THR A C 1
ATOM 647 O O . THR A 1 83 ? 16.614 1.650 0.319 1.00 94.56 83 THR A O 1
ATOM 650 N N . GLY A 1 84 ? 16.694 0.761 -1.742 1.00 95.25 84 GLY A N 1
ATOM 651 C CA . GLY A 1 84 ? 15.286 0.417 -1.822 1.00 95.25 84 GLY A CA 1
ATOM 652 C C . GLY A 1 84 ? 15.003 -0.451 -3.036 1.00 95.25 84 GLY A C 1
ATOM 653 O O . GLY A 1 84 ? 15.717 -0.380 -4.040 1.00 95.25 84 GLY A O 1
ATOM 654 N N . GLN A 1 85 ? 13.964 -1.265 -2.941 1.00 96.69 85 GLN A N 1
ATOM 655 C CA . GLN A 1 85 ? 13.517 -2.146 -4.004 1.00 96.69 85 GLN A CA 1
ATOM 656 C C . GLN A 1 85 ? 11.992 -2.128 -4.074 1.00 96.69 85 GLN A C 1
ATOM 658 O O . GLN A 1 85 ? 11.320 -2.208 -3.051 1.00 96.69 85 GLN A O 1
ATOM 663 N N . LEU A 1 86 ? 11.456 -2.029 -5.285 1.00 96.19 86 LEU A N 1
ATOM 664 C CA . LEU A 1 86 ? 10.038 -2.205 -5.573 1.00 96.19 86 LEU A CA 1
ATOM 665 C C . LEU A 1 86 ? 9.904 -3.328 -6.597 1.00 96.19 86 LEU A C 1
ATOM 667 O O . LEU A 1 86 ? 10.450 -3.218 -7.694 1.00 96.19 86 LEU A O 1
ATOM 671 N N . THR A 1 87 ? 9.186 -4.387 -6.250 1.00 96.50 87 THR A N 1
ATOM 672 C CA . THR A 1 87 ? 8.948 -5.535 -7.125 1.00 96.50 87 THR A CA 1
ATOM 673 C C . THR A 1 87 ? 7.457 -5.671 -7.388 1.00 96.50 87 THR A C 1
ATOM 675 O O . THR A 1 87 ? 6.665 -5.798 -6.461 1.00 96.50 87 THR A O 1
ATOM 678 N N . VAL A 1 88 ? 7.075 -5.660 -8.662 1.00 96.00 88 VAL A N 1
ATOM 679 C CA . VAL A 1 88 ? 5.715 -5.953 -9.120 1.00 96.00 88 VAL A CA 1
ATOM 680 C C . VAL A 1 88 ? 5.710 -7.382 -9.646 1.00 96.00 88 VAL A C 1
ATOM 682 O O . VAL A 1 88 ? 6.343 -7.663 -10.667 1.00 96.00 88 VAL A O 1
ATOM 685 N N . GLY A 1 89 ? 5.054 -8.285 -8.921 1.00 93.94 89 GLY A N 1
ATOM 686 C CA . GLY A 1 89 ? 4.859 -9.679 -9.312 1.00 93.94 89 GLY A CA 1
ATOM 687 C C . GLY A 1 89 ? 3.443 -9.963 -9.809 1.00 93.94 89 GLY A C 1
ATOM 688 O O . GLY A 1 89 ? 2.622 -9.057 -9.935 1.00 93.94 89 GLY A O 1
ATOM 689 N N . ALA A 1 90 ? 3.162 -11.238 -10.090 1.00 92.00 90 ALA A N 1
ATOM 690 C CA . ALA A 1 90 ? 1.838 -11.682 -10.532 1.00 92.00 90 ALA A CA 1
ATOM 691 C C . ALA A 1 90 ? 0.767 -11.542 -9.434 1.00 92.00 90 ALA A C 1
ATOM 693 O O . ALA A 1 90 ? -0.358 -11.145 -9.727 1.00 92.00 90 ALA A O 1
ATOM 694 N N . ASP A 1 91 ? 1.135 -11.833 -8.183 1.00 93.31 91 ASP A N 1
ATOM 695 C CA . ASP A 1 91 ? 0.192 -11.889 -7.059 1.00 93.31 91 ASP A CA 1
ATOM 696 C C . ASP A 1 91 ? 0.255 -10.655 -6.149 1.00 93.31 91 ASP A C 1
ATOM 698 O O . ASP A 1 91 ? -0.735 -10.294 -5.513 1.00 93.31 91 ASP A O 1
ATOM 702 N N . ALA A 1 92 ? 1.421 -10.008 -6.060 1.00 94.25 92 ALA A N 1
ATOM 703 C CA . ALA A 1 92 ? 1.670 -8.949 -5.090 1.00 94.25 92 ALA A CA 1
ATOM 704 C C . ALA A 1 92 ? 2.646 -7.883 -5.602 1.00 94.25 92 ALA A C 1
ATOM 706 O O . ALA A 1 92 ? 3.463 -8.114 -6.498 1.00 94.25 92 ALA A O 1
ATOM 707 N N . VAL A 1 93 ? 2.566 -6.710 -4.970 1.00 94.81 93 VAL A N 1
ATOM 708 C CA . VAL A 1 93 ? 3.557 -5.639 -5.084 1.00 94.81 93 VAL A CA 1
ATOM 709 C C . VAL A 1 93 ? 4.307 -5.5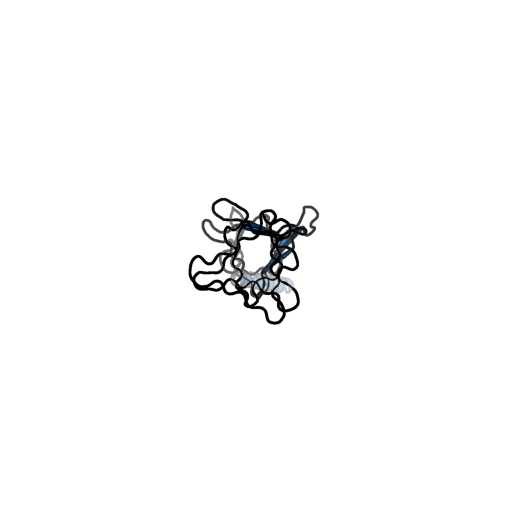53 -3.763 1.00 94.81 93 VAL A C 1
ATOM 711 O O . VAL A 1 93 ? 3.709 -5.293 -2.721 1.00 94.81 93 VAL A O 1
ATOM 714 N N . GLU A 1 94 ? 5.615 -5.765 -3.814 1.00 95.31 94 GLU A N 1
ATOM 715 C CA . GLU A 1 94 ? 6.493 -5.767 -2.649 1.00 95.31 94 GLU A CA 1
ATOM 716 C C . GLU A 1 94 ? 7.385 -4.527 -2.664 1.00 95.31 94 GLU A C 1
ATOM 718 O O . GLU A 1 94 ? 8.084 -4.264 -3.646 1.00 95.31 94 GLU A O 1
ATOM 723 N N . ALA A 1 95 ? 7.388 -3.776 -1.564 1.00 95.38 95 ALA A N 1
ATOM 724 C CA . ALA A 1 95 ? 8.274 -2.636 -1.367 1.00 95.38 95 ALA A CA 1
ATOM 725 C C . ALA A 1 95 ? 9.223 -2.919 -0.196 1.00 95.38 95 ALA A C 1
ATOM 727 O O . ALA A 1 95 ? 8.787 -3.102 0.937 1.00 95.38 95 ALA A O 1
ATOM 728 N N . GLN A 1 96 ? 10.526 -2.941 -0.470 1.00 94.31 96 GLN A N 1
ATOM 729 C CA . GLN A 1 96 ? 11.584 -3.039 0.533 1.00 94.31 96 GLN A CA 1
ATOM 730 C C . GLN A 1 96 ? 12.282 -1.686 0.628 1.00 94.31 96 GLN A C 1
ATOM 732 O O . GLN A 1 96 ? 13.082 -1.311 -0.232 1.00 94.31 96 GLN A O 1
ATOM 737 N N . CYS A 1 97 ? 11.954 -0.924 1.662 1.00 93.12 97 CYS A N 1
ATOM 738 C CA . CYS A 1 97 ? 12.479 0.415 1.890 1.00 93.12 97 CYS A CA 1
ATOM 739 C C . CYS A 1 97 ? 12.361 0.778 3.370 1.00 93.12 97 CYS A C 1
ATOM 741 O O . CYS A 1 97 ? 11.536 0.215 4.078 1.00 93.12 97 CYS A O 1
ATOM 743 N N . LYS A 1 98 ? 13.142 1.769 3.817 1.00 92.81 98 LYS A N 1
ATOM 744 C CA . LYS A 1 98 ? 13.063 2.279 5.198 1.00 92.81 98 LYS A CA 1
ATOM 745 C C . LYS A 1 98 ? 11.725 2.943 5.525 1.00 92.81 98 LYS A C 1
ATOM 747 O O . LYS A 1 98 ? 11.330 2.982 6.678 1.00 92.81 98 LYS A O 1
ATOM 752 N N . ARG A 1 99 ? 11.077 3.527 4.515 1.00 94.31 99 ARG A N 1
ATOM 753 C CA . ARG A 1 99 ? 9.804 4.231 4.647 1.00 94.31 99 ARG A CA 1
ATOM 754 C C . ARG A 1 99 ? 9.050 4.172 3.329 1.00 94.31 99 ARG A C 1
ATOM 756 O O . ARG A 1 99 ? 9.600 4.548 2.293 1.00 94.31 99 ARG A O 1
ATOM 763 N N . PHE A 1 100 ? 7.808 3.717 3.385 1.00 95.44 100 PHE A N 1
ATOM 764 C CA . PHE A 1 100 ? 6.873 3.682 2.268 1.00 95.44 100 PHE A CA 1
ATOM 765 C C . PHE A 1 100 ? 5.772 4.716 2.497 1.00 95.44 100 PHE A C 1
ATOM 767 O O . PHE A 1 100 ? 5.246 4.809 3.602 1.00 95.44 100 PHE A O 1
ATOM 774 N N . GLU A 1 101 ? 5.412 5.490 1.471 1.00 95.44 101 GLU A N 1
ATOM 775 C CA . GLU A 1 101 ? 4.355 6.500 1.560 1.00 95.44 101 GLU A CA 1
ATOM 776 C C . GLU A 1 101 ? 3.444 6.469 0.334 1.00 95.44 101 GLU A C 1
ATOM 778 O O . GLU A 1 101 ? 3.904 6.428 -0.807 1.00 95.44 101 GLU A O 1
ATOM 783 N N . VAL A 1 102 ? 2.143 6.588 0.581 1.00 95.19 102 VAL A N 1
ATOM 784 C CA . VAL A 1 102 ? 1.119 6.863 -0.426 1.00 95.19 102 VAL A CA 1
ATOM 785 C C . VAL A 1 102 ? 0.623 8.283 -0.199 1.00 95.19 102 VAL A C 1
ATOM 787 O O . VAL A 1 102 ? 0.157 8.617 0.892 1.00 95.19 102 VAL A O 1
ATOM 790 N N . ARG A 1 103 ? 0.719 9.127 -1.227 1.00 95.12 103 ARG A N 1
ATOM 791 C CA . ARG A 1 103 ? 0.330 10.542 -1.173 1.00 95.12 103 ARG A CA 1
ATOM 792 C C . ARG A 1 103 ? -0.857 10.816 -2.082 1.00 95.12 103 ARG A C 1
ATOM 794 O O . ARG A 1 103 ? -0.983 10.211 -3.145 1.00 95.12 103 ARG A O 1
ATOM 801 N N . ALA A 1 104 ? -1.718 11.735 -1.666 1.00 94.25 104 ALA A N 1
ATOM 802 C CA . ALA A 1 104 ? -2.805 12.218 -2.501 1.00 94.25 104 ALA A CA 1
ATOM 803 C C . ALA A 1 104 ? -2.257 13.030 -3.683 1.00 94.25 104 ALA A C 1
ATOM 805 O O . ALA A 1 104 ? -1.284 13.772 -3.545 1.00 94.25 104 ALA A O 1
ATOM 806 N N . SER A 1 105 ? -2.901 12.902 -4.844 1.00 91.50 105 SER A N 1
ATOM 807 C CA . SER A 1 105 ? -2.443 13.561 -6.072 1.00 91.50 105 SER A CA 1
ATOM 808 C C . SER A 1 105 ? -2.699 15.071 -6.101 1.00 91.50 105 SER A C 1
ATOM 810 O O . SER A 1 105 ? -2.026 15.764 -6.857 1.00 91.50 105 SER A O 1
ATOM 812 N N . GLU A 1 106 ? -3.686 15.572 -5.353 1.00 90.75 106 GLU A N 1
ATOM 813 C CA . GLU A 1 106 ? -4.122 16.974 -5.434 1.00 90.75 106 GLU A CA 1
ATOM 814 C C . GLU A 1 106 ? -3.295 17.905 -4.537 1.00 90.75 106 GLU A C 1
ATOM 816 O O . GLU A 1 106 ? -2.829 18.945 -4.993 1.00 90.75 106 GLU A O 1
ATOM 821 N N . ASP A 1 107 ? -3.090 17.527 -3.275 1.00 90.38 107 ASP A N 1
ATOM 822 C CA . ASP A 1 107 ? -2.463 18.360 -2.239 1.00 90.38 107 ASP A CA 1
ATOM 823 C C . ASP A 1 107 ? -1.159 17.763 -1.677 1.00 90.38 107 ASP A C 1
ATOM 825 O O . ASP A 1 107 ? -0.483 18.384 -0.856 1.00 90.38 107 ASP A O 1
ATOM 829 N N . GLY A 1 108 ? -0.781 16.554 -2.108 1.00 91.94 108 GLY A N 1
ATOM 830 C CA . GLY A 1 108 ? 0.423 15.866 -1.645 1.00 91.94 108 GLY A CA 1
ATOM 831 C C . GLY A 1 108 ? 0.353 15.352 -0.203 1.00 91.94 108 GLY A C 1
ATOM 832 O O . GLY A 1 108 ? 1.386 14.899 0.316 1.00 91.94 108 GLY A O 1
ATOM 833 N N . ARG A 1 109 ? -0.824 15.397 0.449 1.00 93.94 109 ARG A N 1
ATOM 834 C CA . ARG A 1 109 ? -1.005 14.890 1.819 1.00 93.94 109 ARG A CA 1
ATOM 835 C C . ARG A 1 109 ? -0.705 13.395 1.879 1.00 93.94 109 ARG A C 1
ATOM 837 O O . ARG A 1 109 ? -1.020 12.651 0.949 1.00 93.94 109 ARG A O 1
ATOM 844 N N . VAL A 1 110 ? -0.094 12.941 2.971 1.00 94.56 110 VAL A N 1
ATOM 845 C CA . VAL A 1 110 ? 0.197 11.515 3.179 1.00 94.56 110 VAL A CA 1
ATOM 846 C C . VAL A 1 110 ? -1.096 10.806 3.575 1.00 94.56 110 VAL A C 1
ATOM 848 O O . VAL A 1 110 ? -1.712 11.147 4.579 1.00 94.56 110 VAL A O 1
ATOM 851 N N . LEU A 1 111 ? -1.516 9.833 2.771 1.00 95.25 111 LEU A N 1
ATOM 852 C CA . LEU A 1 111 ? -2.707 9.015 3.010 1.00 95.25 111 LEU A CA 1
ATOM 853 C C . LEU A 1 111 ? -2.372 7.752 3.807 1.00 95.25 111 LEU A C 1
ATOM 855 O O . LEU A 1 111 ? -3.166 7.314 4.637 1.00 95.25 111 LEU A O 1
ATOM 859 N N . PHE A 1 112 ? -1.195 7.184 3.557 1.00 96.06 112 PHE A N 1
ATOM 860 C CA . PHE A 1 112 ? -0.675 6.004 4.235 1.00 96.06 112 PHE A CA 1
ATOM 861 C C . PHE A 1 112 ? 0.846 6.109 4.303 1.00 96.06 112 PHE A C 1
ATOM 863 O O . PHE A 1 112 ? 1.475 6.431 3.293 1.00 96.06 112 PHE A O 1
ATOM 870 N N . SER A 1 113 ? 1.442 5.812 5.450 1.00 96.44 113 SER A N 1
ATOM 871 C CA . SER A 1 113 ? 2.883 5.620 5.571 1.00 96.44 113 SER A CA 1
ATOM 872 C C . SER A 1 113 ? 3.208 4.444 6.473 1.00 96.44 113 SER A C 1
ATOM 874 O O . SER A 1 113 ? 2.502 4.207 7.447 1.00 96.44 113 SER A O 1
ATOM 876 N N . ALA A 1 114 ? 4.283 3.735 6.150 1.00 96.38 114 ALA A N 1
ATOM 877 C CA . ALA A 1 114 ? 4.803 2.639 6.953 1.00 96.38 114 ALA A CA 1
ATOM 878 C C . ALA A 1 114 ? 6.330 2.724 7.024 1.00 96.38 114 ALA A C 1
ATOM 880 O O . ALA A 1 114 ? 6.989 2.888 5.990 1.00 96.38 114 ALA A O 1
ATOM 881 N N . ASP A 1 115 ? 6.875 2.600 8.227 1.00 95.00 115 ASP A N 1
ATOM 882 C CA . ASP A 1 115 ? 8.301 2.429 8.499 1.00 95.00 115 ASP A CA 1
ATOM 883 C C . ASP A 1 115 ? 8.521 1.313 9.541 1.00 95.00 115 ASP A C 1
ATOM 885 O O . ASP A 1 115 ? 7.644 0.471 9.742 1.00 95.00 115 ASP A O 1
ATOM 889 N N . GLU A 1 116 ? 9.725 1.224 10.114 1.00 93.50 116 GLU A N 1
ATOM 890 C CA . GLU A 1 116 ? 10.071 0.183 11.094 1.00 93.50 116 GLU A CA 1
ATOM 891 C C . GLU A 1 116 ? 9.360 0.370 12.445 1.00 93.50 116 GLU A C 1
ATOM 893 O O . GLU A 1 116 ? 9.204 -0.608 13.179 1.00 93.50 116 GLU A O 1
ATOM 898 N N . ASP A 1 117 ? 8.914 1.589 12.759 1.00 94.12 117 ASP A N 1
ATOM 899 C CA . ASP A 1 117 ? 8.380 1.950 14.070 1.00 94.12 117 ASP A CA 1
ATOM 900 C C . ASP A 1 117 ? 6.845 1.996 14.065 1.00 94.12 117 ASP A C 1
ATOM 902 O O . ASP A 1 117 ? 6.205 1.514 15.005 1.00 94.12 117 ASP A O 1
ATOM 906 N N . GLU A 1 118 ? 6.234 2.555 13.013 1.00 92.62 118 GLU A N 1
ATOM 907 C CA . GLU A 1 118 ? 4.786 2.757 12.960 1.00 92.62 118 GLU A CA 1
ATOM 908 C C . GLU A 1 118 ? 4.162 2.679 11.555 1.00 92.62 118 GLU A C 1
ATOM 910 O O . GLU A 1 118 ? 4.808 2.776 10.508 1.00 92.62 118 GLU A O 1
ATOM 915 N N . ILE A 1 119 ? 2.832 2.526 11.549 1.00 93.69 119 ILE A N 1
ATOM 916 C CA . ILE A 1 119 ? 1.986 2.698 10.367 1.00 93.69 119 ILE A CA 1
ATOM 917 C C . ILE A 1 119 ? 1.012 3.836 10.651 1.00 93.69 119 ILE A C 1
ATOM 919 O O . ILE A 1 119 ? 0.204 3.752 11.576 1.00 93.69 119 ILE A O 1
ATOM 923 N N . THR A 1 120 ? 1.039 4.860 9.804 1.00 93.31 120 THR A N 1
ATOM 924 C CA . THR A 1 120 ? 0.192 6.046 9.934 1.00 93.31 120 THR A CA 1
ATOM 925 C C . THR A 1 120 ? -0.797 6.119 8.778 1.00 93.31 120 THR A C 1
ATOM 927 O O . THR A 1 120 ? -0.438 6.005 7.605 1.00 93.31 120 THR A O 1
ATOM 930 N N . ILE A 1 121 ? -2.074 6.314 9.113 1.00 93.88 121 ILE A N 1
ATOM 931 C CA . ILE A 1 121 ? -3.181 6.410 8.157 1.00 93.88 121 ILE A CA 1
ATOM 932 C C . ILE A 1 121 ? -3.746 7.826 8.241 1.00 93.88 121 ILE A C 1
ATOM 934 O O . ILE A 1 121 ? -4.413 8.181 9.206 1.00 93.88 121 ILE A O 1
ATOM 938 N N . GLY A 1 122 ? -3.462 8.636 7.220 1.00 90.75 122 GLY A N 1
ATOM 939 C CA . GLY A 1 122 ? -3.922 10.027 7.113 1.00 90.75 122 GLY A CA 1
ATOM 940 C C . GLY A 1 122 ? -5.227 10.193 6.331 1.00 90.75 122 GLY A C 1
ATOM 941 O O . GLY A 1 122 ? -5.682 11.314 6.112 1.00 90.75 122 GLY A O 1
ATOM 942 N N . ALA A 1 123 ? -5.821 9.094 5.862 1.00 90.00 123 ALA A N 1
ATOM 943 C CA . ALA A 1 123 ? -7.106 9.117 5.177 1.00 90.00 123 ALA A CA 1
ATOM 944 C C . ALA A 1 123 ? -8.260 9.412 6.151 1.00 90.00 123 ALA A C 1
ATOM 946 O O . ALA A 1 123 ? -8.299 8.895 7.263 1.00 90.00 123 ALA A O 1
ATOM 947 N N . GLU A 1 124 ? -9.256 10.174 5.694 1.00 87.50 124 GLU A N 1
ATOM 948 C CA . GLU A 1 124 ? -10.437 10.538 6.499 1.00 87.50 124 GLU A CA 1
ATOM 949 C C . GLU A 1 124 ? -11.299 9.332 6.894 1.00 87.50 124 GLU A C 1
ATOM 951 O O . GLU A 1 124 ? -11.996 9.360 7.908 1.00 87.50 124 GLU A O 1
ATOM 956 N N . LYS A 1 125 ? -11.275 8.264 6.090 1.00 87.12 125 LYS A N 1
ATOM 957 C CA . LYS A 1 125 ? -12.048 7.050 6.339 1.00 87.12 125 LYS A CA 1
ATOM 958 C C . LYS A 1 125 ? -11.211 5.814 6.049 1.00 87.12 125 LYS A C 1
ATOM 960 O O . LYS A 1 125 ? -10.805 5.588 4.912 1.00 87.12 125 LYS A O 1
ATOM 965 N N . LEU A 1 126 ? -11.039 4.975 7.067 1.00 87.31 126 LEU A N 1
ATOM 966 C CA . LEU A 1 126 ? -10.508 3.622 6.937 1.00 87.31 126 LEU A CA 1
ATOM 967 C C . LEU A 1 126 ? -11.666 2.626 7.021 1.00 87.31 126 LEU A C 1
ATOM 969 O O . LEU A 1 126 ? -12.399 2.603 8.008 1.00 87.31 126 LEU A O 1
ATOM 973 N N . LYS A 1 127 ? -11.847 1.803 5.985 1.00 86.50 127 LYS A N 1
ATOM 974 C CA . LYS A 1 127 ? -12.851 0.732 5.973 1.00 86.50 127 LYS A CA 1
ATOM 975 C C . LYS A 1 127 ? -12.151 -0.620 5.952 1.00 86.50 127 LYS A C 1
ATOM 977 O O . LYS A 1 127 ? -11.419 -0.911 5.014 1.00 86.50 127 LYS A O 1
ATOM 982 N N . VAL A 1 128 ? -12.428 -1.452 6.952 1.00 87.31 128 VAL A N 1
ATOM 983 C CA . VAL A 1 128 ? -11.936 -2.833 7.022 1.00 87.31 128 VAL A CA 1
ATOM 984 C C . VAL A 1 128 ? -13.049 -3.764 6.549 1.00 87.31 128 VAL A C 1
ATOM 986 O O . VAL A 1 128 ? -14.118 -3.804 7.150 1.00 87.31 128 VAL A O 1
ATOM 989 N N . THR A 1 129 ? -12.831 -4.462 5.433 1.00 82.69 129 THR A N 1
ATOM 990 C CA . THR A 1 129 ? -13.838 -5.330 4.785 1.00 82.69 129 THR A CA 1
ATOM 991 C C . THR A 1 129 ? -13.570 -6.823 4.956 1.00 82.69 129 THR A C 1
ATOM 993 O O . THR A 1 129 ? -14.295 -7.631 4.379 1.00 82.69 129 THR A O 1
ATOM 996 N N . GLY A 1 130 ? -12.532 -7.204 5.707 1.00 81.12 130 GLY A N 1
ATOM 997 C CA . GLY A 1 130 ? -12.270 -8.608 6.028 1.00 81.12 130 GLY A CA 1
ATOM 998 C C . GLY A 1 130 ? -13.450 -9.229 6.777 1.00 81.12 130 GLY A C 1
ATOM 999 O O . GLY A 1 130 ? -14.075 -8.557 7.596 1.00 81.12 130 GLY A O 1
ATOM 1000 N N . THR A 1 131 ? -13.756 -10.501 6.507 1.00 80.25 131 THR A N 1
ATOM 1001 C CA . THR A 1 131 ? -14.865 -11.232 7.156 1.00 80.25 131 THR A CA 1
ATOM 1002 C C . THR A 1 131 ? -14.733 -11.272 8.677 1.00 80.25 131 THR A C 1
ATOM 1004 O O . THR A 1 131 ? -15.735 -11.188 9.375 1.00 80.25 131 THR A O 1
ATOM 1007 N N . GLU A 1 132 ? -13.496 -11.313 9.172 1.00 82.62 132 GLU A N 1
ATOM 1008 C CA . GLU A 1 132 ? -13.150 -11.292 10.599 1.00 82.62 132 GLU A CA 1
ATOM 1009 C C . GLU A 1 132 ? -12.961 -9.867 11.161 1.00 82.62 132 GLU A C 1
ATOM 1011 O O . GLU A 1 132 ? -12.618 -9.687 12.327 1.00 82.62 132 GLU A O 1
ATOM 1016 N N . GLY A 1 133 ? -13.155 -8.830 10.340 1.00 85.00 133 GLY A N 1
ATOM 1017 C CA . GLY A 1 133 ? -12.929 -7.441 10.732 1.00 85.00 133 GLY A CA 1
ATOM 1018 C C . GLY A 1 133 ? -11.458 -7.128 11.030 1.00 85.00 133 GLY A C 1
ATOM 1019 O O . GLY A 1 133 ? -10.555 -7.577 10.323 1.00 85.00 133 GLY A O 1
ATOM 1020 N N . ALA A 1 134 ? -11.228 -6.296 12.048 1.00 87.50 134 ALA A N 1
ATOM 1021 C CA . ALA A 1 134 ? -9.902 -5.943 12.547 1.00 87.50 134 ALA A CA 1
ATOM 1022 C C . ALA A 1 134 ? -9.739 -6.435 13.987 1.00 87.50 134 ALA A C 1
ATOM 1024 O O . ALA A 1 134 ? -10.623 -6.233 14.819 1.00 87.50 134 ALA A O 1
ATOM 1025 N N . VAL A 1 135 ? -8.586 -7.035 14.282 1.00 86.69 135 VAL A N 1
ATOM 1026 C CA . VAL A 1 135 ? -8.217 -7.458 15.635 1.00 86.69 135 VAL A CA 1
ATOM 1027 C C . VAL A 1 135 ? -7.195 -6.478 16.191 1.00 86.69 135 VAL A C 1
ATOM 1029 O O . VAL A 1 135 ? -6.131 -6.283 15.608 1.00 86.69 135 VAL A O 1
ATOM 1032 N N . PHE A 1 136 ? -7.505 -5.894 17.344 1.00 86.56 136 PHE A N 1
ATOM 1033 C CA . PHE A 1 136 ? -6.605 -4.999 18.059 1.00 86.56 136 PHE A CA 1
ATOM 1034 C C . PHE A 1 136 ? -6.061 -5.730 19.288 1.00 86.56 136 PHE A C 1
ATOM 1036 O O . PHE A 1 136 ? -6.801 -6.027 20.221 1.00 86.56 136 PHE A O 1
ATOM 1043 N N . GLY A 1 137 ? -4.767 -6.065 19.271 1.00 83.38 137 GLY A N 1
ATOM 1044 C CA . GLY A 1 137 ? -4.114 -6.789 20.375 1.00 83.38 137 GLY A CA 1
ATOM 1045 C C . GLY A 1 137 ? -3.835 -5.932 21.616 1.00 83.38 137 GLY A C 1
ATOM 1046 O O . GLY A 1 137 ? -3.483 -6.466 22.663 1.00 83.38 137 GLY A O 1
ATOM 1047 N N . HIS A 1 138 ? -3.994 -4.616 21.492 1.00 88.62 138 HIS A N 1
ATOM 1048 C CA . HIS A 1 138 ? -3.748 -3.626 22.536 1.00 88.62 138 HIS A CA 1
ATOM 1049 C C . HIS A 1 138 ? -4.936 -2.659 22.627 1.00 88.62 138 HIS A C 1
ATOM 1051 O O . HIS A 1 138 ? -5.972 -2.857 21.991 1.00 88.62 138 HIS A O 1
ATOM 1057 N N . SER A 1 139 ? -4.786 -1.607 23.428 1.00 88.50 139 SER A N 1
ATOM 1058 C CA . SER A 1 139 ? -5.794 -0.563 23.579 1.00 88.50 139 SER A CA 1
ATOM 1059 C C . SER A 1 139 ? -6.050 0.179 22.267 1.00 88.50 139 SER A C 1
ATOM 1061 O O . SER A 1 139 ? -5.117 0.528 21.545 1.00 88.50 139 SER A O 1
ATOM 1063 N N . VAL A 1 140 ? -7.323 0.459 21.999 1.00 90.38 140 VAL A N 1
ATOM 1064 C CA . VAL A 1 140 ? -7.764 1.357 20.928 1.00 90.38 140 VAL A CA 1
ATOM 1065 C C . VAL A 1 140 ? -8.357 2.591 21.581 1.00 90.38 140 VAL A C 1
ATOM 1067 O O . VAL A 1 140 ? -9.318 2.486 22.343 1.00 90.38 140 VAL A O 1
ATOM 1070 N N . GLU A 1 141 ? -7.798 3.755 21.276 1.00 90.31 141 GLU A N 1
ATOM 1071 C CA . GLU A 1 141 ? -8.356 5.034 21.696 1.00 90.31 141 GLU A CA 1
ATOM 1072 C C . GLU A 1 141 ? -9.189 5.621 20.557 1.00 90.31 141 GLU A C 1
ATOM 1074 O O . GLU A 1 141 ? -8.721 5.771 19.429 1.00 90.31 141 GLU A O 1
ATOM 1079 N N . THR A 1 142 ? -10.452 5.926 20.838 1.00 90.62 142 THR A N 1
ATOM 1080 C CA . THR A 1 142 ? -11.348 6.573 19.880 1.00 90.62 142 THR A CA 1
ATOM 1081 C C . THR A 1 142 ? -12.335 7.470 20.620 1.00 90.62 142 THR A C 1
ATOM 1083 O O . THR A 1 142 ? -12.863 7.067 21.660 1.00 90.62 142 THR A O 1
ATOM 1086 N N . PRO A 1 143 ? -12.631 8.674 20.099 1.00 89.44 143 PRO A N 1
ATOM 1087 C CA . PRO A 1 143 ? -13.603 9.567 20.720 1.00 89.44 143 PRO A CA 1
ATOM 1088 C C . PRO A 1 143 ? -15.036 9.025 20.645 1.00 89.44 143 PRO A C 1
ATOM 1090 O O . PRO A 1 143 ? -15.892 9.441 21.426 1.00 89.44 143 PRO A O 1
ATOM 1093 N N . HIS A 1 144 ? -15.332 8.136 19.689 1.00 90.94 144 HIS A N 1
ATOM 1094 C CA . HIS A 1 144 ? -16.680 7.619 19.489 1.00 90.94 144 HIS A CA 1
ATOM 1095 C C . HIS A 1 144 ? -16.682 6.234 18.834 1.00 90.94 144 HIS A C 1
ATOM 1097 O O . HIS A 1 144 ? -15.912 5.962 17.913 1.00 90.94 144 HIS A O 1
ATOM 1103 N N . ILE A 1 145 ? -17.597 5.372 19.280 1.00 92.38 145 ILE A N 1
ATOM 1104 C CA . ILE A 1 145 ? -17.850 4.050 18.699 1.00 92.38 145 ILE A CA 1
ATOM 1105 C C . ILE A 1 145 ? -19.337 3.965 18.371 1.00 92.38 145 ILE A C 1
ATOM 1107 O O . ILE A 1 145 ? -20.183 4.216 19.228 1.00 92.38 145 ILE A O 1
ATOM 1111 N N . ARG A 1 146 ? -19.656 3.610 17.125 1.00 91.19 146 ARG A N 1
ATOM 1112 C CA . ARG A 1 146 ? -21.026 3.514 16.616 1.00 91.19 146 ARG A CA 1
ATOM 1113 C C . ARG A 1 146 ? -21.122 2.427 15.544 1.00 91.19 146 ARG A C 1
ATOM 1115 O O . ARG A 1 146 ? -20.194 2.259 14.760 1.00 91.19 146 ARG A O 1
ATOM 1122 N N . ALA A 1 147 ? -22.258 1.732 15.494 1.00 89.75 147 ALA A N 1
ATOM 1123 C CA . ALA A 1 147 ? -22.602 0.820 14.404 1.00 89.75 147 ALA A CA 1
ATOM 1124 C C . ALA A 1 147 ? -23.254 1.547 13.212 1.00 89.75 147 ALA A C 1
ATOM 1126 O O . ALA A 1 147 ? -23.772 2.664 13.337 1.00 89.75 147 ALA A O 1
ATOM 1127 N N . GLU A 1 148 ? -23.243 0.895 12.050 1.00 85.81 148 GLU A N 1
ATOM 1128 C CA . GLU A 1 148 ? -23.941 1.371 10.852 1.00 85.81 148 GLU A CA 1
ATOM 1129 C C . GLU A 1 148 ? -25.460 1.513 11.099 1.00 85.81 148 GLU A C 1
ATOM 1131 O O . GLU A 1 148 ? -26.018 0.853 11.981 1.00 85.81 148 GLU A O 1
ATOM 1136 N N . PRO A 1 149 ? -26.172 2.367 10.338 1.00 85.94 149 PRO A N 1
ATOM 1137 C CA . PRO A 1 149 ? -27.618 2.501 10.471 1.00 85.94 149 PRO A CA 1
ATOM 1138 C C . PRO A 1 149 ? -28.329 1.149 10.342 1.00 85.94 149 PRO A C 1
ATOM 1140 O O . PRO A 1 149 ? -28.116 0.415 9.379 1.00 85.94 149 PRO A O 1
ATOM 1143 N N . SER A 1 150 ? -29.228 0.854 11.282 1.00 84.25 150 SER A N 1
ATOM 1144 C CA . SER A 1 150 ? -29.970 -0.419 11.361 1.00 84.25 150 SER A CA 1
ATOM 1145 C C . SER A 1 150 ? -29.121 -1.651 11.701 1.00 84.25 150 SER A C 1
ATOM 1147 O O . SER A 1 150 ? -29.609 -2.771 11.568 1.00 84.25 150 SER A O 1
ATOM 1149 N N . GLN A 1 151 ? -27.872 -1.467 12.138 1.00 87.62 151 GLN A N 1
ATOM 1150 C CA . GLN A 1 151 ? -27.043 -2.530 12.702 1.00 87.62 151 GLN A CA 1
ATOM 1151 C C . GLN A 1 151 ? -26.846 -2.327 14.205 1.00 87.62 151 GLN A C 1
ATOM 1153 O O . GLN A 1 151 ? -26.753 -1.199 14.692 1.00 87.62 151 GLN A O 1
ATOM 1158 N N . ASP A 1 152 ? -26.754 -3.435 14.935 1.00 86.81 152 ASP A N 1
ATOM 1159 C CA . ASP A 1 152 ? -26.486 -3.410 16.370 1.00 86.81 152 ASP A CA 1
ATOM 1160 C C . ASP A 1 152 ? -25.006 -3.100 16.632 1.00 86.81 152 ASP A C 1
ATOM 1162 O O . ASP A 1 152 ? -24.121 -3.761 16.084 1.00 86.81 152 ASP A O 1
ATOM 1166 N N . LEU A 1 153 ? -24.721 -2.165 17.545 1.00 91.12 153 LEU A N 1
ATOM 1167 C CA . LEU A 1 153 ? -23.400 -2.082 18.169 1.00 91.12 153 LEU A CA 1
ATOM 1168 C C . LEU A 1 153 ? -23.331 -3.123 19.288 1.00 91.12 153 LEU A C 1
ATOM 1170 O O . LEU A 1 153 ? -24.012 -2.989 20.303 1.00 91.12 153 LEU A O 1
ATOM 1174 N N . ARG A 1 154 ? -22.503 -4.154 19.108 1.00 90.44 154 ARG A N 1
ATOM 1175 C CA . ARG A 1 154 ? -22.308 -5.217 20.099 1.00 90.44 154 ARG A CA 1
ATOM 1176 C C . ARG A 1 154 ? -20.939 -5.087 20.744 1.00 90.44 154 ARG A C 1
ATOM 1178 O O . ARG A 1 154 ? -19.922 -5.161 20.066 1.00 90.44 154 ARG A O 1
ATOM 1185 N N . LEU A 1 155 ? -20.937 -4.906 22.059 1.00 91.69 155 LEU A N 1
ATOM 1186 C CA . LEU A 1 155 ? -19.748 -5.013 22.893 1.00 91.69 155 LEU A CA 1
ATOM 1187 C C . LEU A 1 155 ? -19.899 -6.304 23.700 1.00 91.69 155 LEU A C 1
ATOM 1189 O O . LEU A 1 155 ? -20.787 -6.399 24.544 1.00 91.69 155 LEU A O 1
ATOM 1193 N N . GLU A 1 156 ? -19.083 -7.315 23.407 1.00 90.00 156 GLU A N 1
ATOM 1194 C CA . GLU A 1 156 ? -19.176 -8.632 24.043 1.00 90.00 156 GLU A CA 1
ATOM 1195 C C . GLU A 1 156 ? -17.816 -9.129 24.535 1.00 90.00 156 GLU A C 1
ATOM 1197 O O . GLU A 1 156 ? -16.773 -8.842 23.955 1.00 90.00 156 GLU A O 1
ATOM 1202 N N . SER A 1 157 ? -17.837 -9.892 25.628 1.00 88.75 157 SER A N 1
ATOM 1203 C CA . SER A 1 157 ? -16.667 -10.590 26.161 1.00 88.75 157 SER A CA 1
ATOM 1204 C C . SER A 1 157 ? -17.061 -12.041 26.437 1.00 88.75 157 SER A C 1
ATOM 1206 O O . SER A 1 157 ? -17.555 -12.347 27.523 1.00 88.75 157 SER A O 1
ATOM 1208 N N . PRO A 1 158 ? -16.908 -12.950 25.456 1.00 85.75 158 PRO A N 1
ATOM 1209 C CA . PRO A 1 158 ? -17.363 -14.335 25.595 1.00 85.75 158 PRO A CA 1
ATOM 1210 C C . PRO A 1 158 ? -16.596 -15.131 26.656 1.00 85.75 158 PRO A C 1
ATOM 1212 O O . PRO A 1 158 ? -17.124 -16.082 27.228 1.00 85.75 158 PRO A O 1
ATOM 1215 N N . THR A 1 159 ? -15.333 -14.770 26.898 1.00 87.81 159 THR A N 1
ATOM 1216 C CA . THR A 1 159 ? -14.405 -15.551 27.731 1.00 87.81 159 THR A CA 1
ATOM 1217 C C . THR A 1 159 ? -14.078 -14.903 29.071 1.00 87.81 159 THR A C 1
ATOM 1219 O O . THR A 1 159 ? -13.549 -15.582 29.952 1.00 87.81 159 THR A O 1
ATOM 1222 N N . ARG A 1 160 ? -14.336 -13.602 29.238 1.00 88.56 160 ARG A N 1
ATOM 1223 C CA . ARG A 1 160 ? -13.930 -12.837 30.425 1.00 88.56 160 ARG A CA 1
ATOM 1224 C C . ARG A 1 160 ? -15.033 -11.860 30.830 1.00 88.56 160 ARG A C 1
ATOM 1226 O O . ARG A 1 160 ? -16.198 -12.231 30.917 1.00 88.56 160 ARG A O 1
ATOM 1233 N N . SER A 1 161 ? -14.657 -10.629 31.140 1.00 90.25 161 SER A N 1
ATOM 1234 C CA . SER A 1 161 ? -15.544 -9.536 31.496 1.00 90.25 161 SER A CA 1
ATOM 1235 C C . SER A 1 161 ? -15.496 -8.453 30.424 1.00 90.25 161 SER A C 1
ATOM 1237 O O . SER A 1 161 ? -14.504 -8.308 29.706 1.00 90.25 161 SER A O 1
ATOM 1239 N N . LEU A 1 162 ? -16.590 -7.707 30.319 1.00 91.69 162 LEU A N 1
ATOM 1240 C CA . LEU A 1 162 ? -16.633 -6.400 29.679 1.00 91.69 162 LEU A CA 1
ATOM 1241 C C . LEU A 1 162 ? -16.722 -5.370 30.807 1.00 91.69 162 LEU A C 1
ATOM 1243 O O . LEU A 1 162 ? -17.586 -5.496 31.674 1.00 91.69 162 LEU A O 1
ATOM 1247 N N . ILE A 1 163 ? -15.818 -4.393 30.821 1.00 91.50 163 ILE A N 1
ATOM 1248 C CA . ILE A 1 163 ? -15.751 -3.353 31.853 1.00 91.50 163 ILE A CA 1
ATOM 1249 C C . ILE A 1 163 ? -15.947 -2.005 31.162 1.00 91.50 163 ILE A C 1
ATOM 1251 O O . ILE A 1 163 ? -15.296 -1.725 30.159 1.00 91.50 163 ILE A O 1
ATOM 1255 N N . MET A 1 164 ? -16.852 -1.185 31.693 1.00 91.38 164 MET A N 1
ATOM 1256 C CA . MET A 1 164 ? -17.066 0.195 31.264 1.00 91.38 164 MET A CA 1
ATOM 1257 C C . MET A 1 164 ? -16.797 1.104 32.460 1.00 91.38 164 MET A C 1
ATOM 1259 O O . MET A 1 164 ? -17.517 1.039 33.453 1.00 91.38 164 MET A O 1
ATOM 1263 N N . GLU A 1 165 ? -15.767 1.937 32.366 1.00 91.19 165 GLU A N 1
ATOM 1264 C CA . GLU A 1 165 ? -15.347 2.851 33.426 1.00 91.19 165 GLU A CA 1
ATOM 1265 C C . GLU A 1 165 ? -15.198 4.260 32.850 1.00 91.19 165 GLU A C 1
ATOM 1267 O O . GLU A 1 165 ? -14.732 4.434 31.723 1.00 91.19 165 GLU A O 1
ATOM 1272 N N . ALA A 1 166 ? -15.624 5.272 33.604 1.00 90.06 166 ALA A N 1
ATOM 1273 C CA . ALA A 1 166 ? -15.524 6.663 33.188 1.00 90.06 166 ALA A CA 1
ATOM 1274 C C . ALA A 1 166 ? -15.303 7.577 34.406 1.00 90.06 166 ALA A C 1
ATOM 1276 O O . ALA A 1 166 ? -16.055 7.464 35.377 1.00 90.06 166 ALA A O 1
ATOM 1277 N N . PRO A 1 167 ? -14.362 8.544 34.347 1.00 87.56 167 PRO A N 1
ATOM 1278 C CA . PRO A 1 167 ? -14.056 9.427 35.479 1.00 87.56 167 PRO A CA 1
ATOM 1279 C C . PRO A 1 167 ? -15.240 10.271 35.967 1.00 87.56 167 PRO A C 1
ATOM 1281 O O . PRO A 1 167 ? -15.300 10.639 37.132 1.00 87.56 167 PRO A O 1
ATOM 1284 N N . ARG A 1 168 ? -16.173 10.608 35.066 1.00 86.88 168 ARG A N 1
ATOM 1285 C CA . ARG A 1 168 ? -17.382 11.397 35.371 1.00 86.88 168 ARG A CA 1
ATOM 1286 C C . ARG A 1 168 ? -18.653 10.544 35.454 1.00 86.88 168 ARG A C 1
ATOM 1288 O O . ARG A 1 168 ? -19.751 11.087 35.422 1.00 86.88 168 ARG A O 1
ATOM 1295 N N . GLY A 1 169 ? -18.498 9.225 35.549 1.00 86.69 169 GLY A N 1
ATOM 1296 C CA . GLY A 1 169 ? -19.598 8.268 35.523 1.00 86.69 169 GLY A CA 1
ATOM 1297 C C . GLY A 1 169 ? -19.958 7.798 34.114 1.00 86.69 169 GLY A C 1
ATOM 1298 O O . GLY A 1 169 ? -19.638 8.434 33.107 1.00 86.69 169 GLY A O 1
ATOM 1299 N N . VAL A 1 170 ? -20.615 6.641 34.053 1.00 90.94 170 VAL A N 1
ATOM 1300 C CA . VAL A 1 170 ? -21.101 6.025 32.815 1.00 90.94 170 VAL A CA 1
ATOM 1301 C C . VAL A 1 170 ? -22.603 6.262 32.722 1.00 90.94 170 VAL A C 1
ATOM 1303 O O . VAL A 1 170 ? -23.361 5.795 33.569 1.00 90.94 170 VAL A O 1
ATOM 1306 N N . GLN A 1 171 ? -23.042 6.968 31.682 1.00 90.75 171 GLN A N 1
ATOM 1307 C CA . GLN A 1 171 ? -24.461 7.138 31.388 1.00 90.75 171 GLN A CA 1
ATOM 1308 C C . GLN A 1 171 ? -24.892 6.123 30.331 1.00 90.75 171 GLN A C 1
ATOM 1310 O O . GLN A 1 171 ? -24.340 6.089 29.233 1.00 90.75 171 GLN A O 1
ATOM 1315 N N . VAL A 1 172 ? -25.915 5.332 30.649 1.00 91.06 172 VAL A N 1
ATOM 1316 C CA . VAL A 1 172 ? -26.552 4.418 29.698 1.00 91.06 172 VAL A CA 1
ATOM 1317 C C . VAL A 1 172 ? -27.984 4.885 29.477 1.00 91.06 172 VAL A C 1
ATOM 1319 O O . VAL A 1 172 ? -28.751 5.013 30.429 1.00 91.06 172 VAL A O 1
ATOM 1322 N N . SER A 1 173 ? -28.342 5.180 28.231 1.00 90.00 173 SER A N 1
ATOM 1323 C CA . SER A 1 173 ? -29.678 5.646 27.864 1.00 90.00 173 SER A CA 1
ATOM 1324 C C . SER A 1 173 ? -30.137 5.007 26.555 1.00 90.00 173 SER A C 1
ATOM 1326 O O . SER A 1 173 ? -29.343 4.762 25.649 1.00 90.00 173 SER A O 1
ATOM 1328 N N . ALA A 1 174 ? -31.438 4.737 26.461 1.00 88.31 174 ALA A N 1
ATOM 1329 C CA . ALA A 1 174 ? -32.099 4.298 25.240 1.00 88.31 174 ALA A CA 1
ATOM 1330 C C . ALA A 1 174 ? -33.063 5.407 24.805 1.00 88.31 174 ALA A C 1
ATOM 1332 O O . ALA A 1 174 ? -34.138 5.562 25.376 1.00 88.31 174 ALA A O 1
ATOM 1333 N N . ALA A 1 175 ? -32.649 6.228 23.834 1.00 83.12 175 ALA A N 1
ATOM 1334 C CA . ALA A 1 175 ? -33.477 7.333 23.335 1.00 83.12 175 ALA A CA 1
ATOM 1335 C C . ALA A 1 175 ? -34.733 6.836 22.597 1.00 83.12 175 ALA A C 1
ATOM 1337 O O . ALA A 1 175 ? -35.755 7.516 22.571 1.00 83.12 175 ALA A O 1
ATOM 1338 N N . ALA A 1 176 ? -34.643 5.648 22.000 1.00 80.81 176 ALA A N 1
ATOM 1339 C CA . ALA A 1 176 ? -35.745 4.936 21.378 1.00 80.81 176 ALA A CA 1
ATOM 1340 C C . ALA A 1 176 ? -35.618 3.443 21.708 1.00 80.81 176 ALA A C 1
ATOM 1342 O O . ALA A 1 176 ? -34.525 2.883 21.608 1.00 80.81 176 ALA A O 1
ATOM 1343 N N . GLY A 1 177 ? -36.732 2.810 22.075 1.00 83.12 177 GLY A N 1
ATOM 1344 C CA . GLY A 1 177 ? -36.777 1.403 22.478 1.00 83.12 177 GLY A C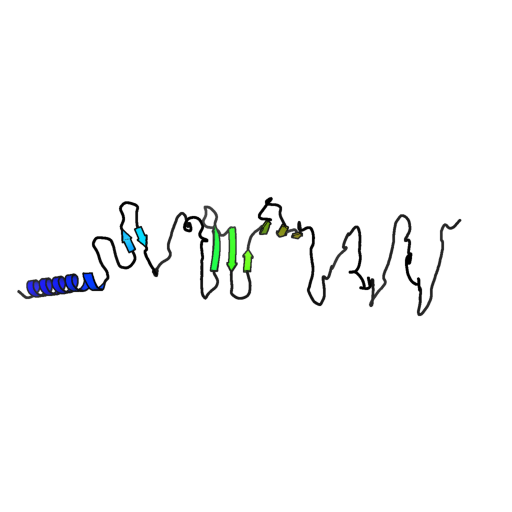A 1
ATOM 1345 C C . GLY A 1 177 ? -36.561 1.180 23.977 1.00 83.12 177 GLY A C 1
ATOM 1346 O O . GLY A 1 177 ? -36.594 2.119 24.772 1.00 83.12 177 GLY A O 1
ATOM 1347 N N . ASP A 1 178 ? -36.356 -0.084 24.346 1.00 87.56 178 ASP A N 1
ATOM 1348 C CA . ASP A 1 178 ? -36.284 -0.516 25.741 1.00 87.56 178 ASP A CA 1
ATOM 1349 C C . ASP A 1 178 ? -34.840 -0.637 26.233 1.00 87.56 178 ASP A C 1
ATOM 1351 O O . ASP A 1 178 ? -33.958 -1.151 25.541 1.00 87.56 178 ASP A O 1
ATOM 1355 N N . PHE A 1 179 ? -34.614 -0.248 27.487 1.00 90.62 179 PHE A N 1
ATOM 1356 C CA . PHE A 1 179 ? -33.412 -0.622 28.223 1.00 90.62 179 PHE A CA 1
ATOM 1357 C C . PHE A 1 179 ? -33.670 -1.922 28.992 1.00 90.62 179 PHE A C 1
ATOM 1359 O O . PHE A 1 179 ? -34.516 -1.968 29.886 1.00 90.62 179 PHE A O 1
ATOM 1366 N N . LYS A 1 180 ? -32.931 -2.987 28.661 1.00 91.12 180 LYS A N 1
ATOM 1367 C CA . LYS A 1 180 ? -33.069 -4.301 29.298 1.00 91.12 180 LYS A CA 1
ATOM 1368 C C . LYS A 1 180 ? -31.737 -4.768 29.874 1.00 91.12 180 LYS A C 1
ATOM 1370 O O . LYS A 1 180 ? -30.799 -5.043 29.134 1.00 91.12 180 LYS A O 1
ATOM 1375 N N . ALA A 1 181 ? -31.696 -4.934 31.193 1.00 91.25 181 ALA A N 1
ATOM 1376 C CA . ALA A 1 181 ? -30.599 -5.588 31.893 1.00 91.25 181 ALA A CA 1
ATOM 1377 C C . ALA A 1 181 ? -31.035 -6.993 32.326 1.00 91.25 181 ALA A C 1
ATOM 1379 O O . ALA A 1 181 ? -32.055 -7.165 32.991 1.00 91.25 181 ALA A O 1
ATOM 1380 N N . THR A 1 182 ? -30.266 -8.011 31.950 1.00 91.44 182 THR A N 1
ATOM 1381 C CA . THR A 1 182 ? -30.501 -9.398 32.369 1.00 91.44 182 THR A CA 1
ATOM 1382 C C . THR A 1 182 ? -29.215 -9.997 32.892 1.00 91.44 182 THR A C 1
ATOM 1384 O O . THR A 1 182 ? -28.181 -9.889 32.238 1.00 91.44 182 THR A O 1
ATOM 1387 N N . CYS A 1 183 ? -29.291 -10.688 34.025 1.00 90.81 183 CYS A N 1
ATOM 1388 C CA . CYS A 1 183 ? -28.184 -11.478 34.537 1.00 90.81 183 CYS A CA 1
ATOM 1389 C C . CYS A 1 183 ? -28.624 -12.925 34.757 1.00 90.81 183 CYS A C 1
ATOM 1391 O O . CYS A 1 183 ? -29.756 -13.187 35.155 1.00 90.81 183 CYS A O 1
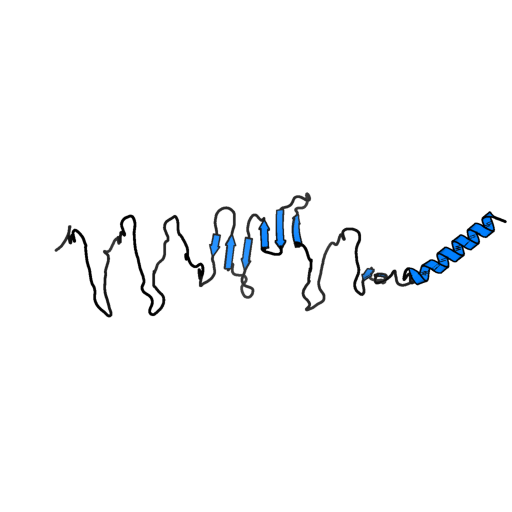ATOM 1393 N N . ARG A 1 184 ? -27.716 -13.869 34.492 1.00 91.00 184 ARG A N 1
ATOM 1394 C CA . ARG A 1 184 ? -27.942 -15.299 34.737 1.00 91.00 184 ARG A CA 1
ATOM 1395 C C . ARG A 1 184 ? -27.725 -15.693 36.201 1.00 91.00 184 ARG A C 1
ATOM 1397 O O . ARG A 1 184 ? -28.357 -16.640 36.656 1.00 91.00 184 ARG A O 1
ATOM 1404 N N . LYS A 1 185 ? -26.783 -15.042 36.890 1.00 90.62 185 LYS A N 1
ATOM 1405 C CA . LYS A 1 185 ? -26.413 -15.354 38.278 1.00 90.62 185 LYS A CA 1
ATOM 1406 C C . LYS A 1 185 ? -26.890 -14.252 39.216 1.00 90.62 185 LYS A C 1
ATOM 1408 O O . LYS A 1 185 ? -27.943 -14.387 39.819 1.00 90.62 185 LYS A O 1
ATOM 1413 N N . GLU A 1 186 ? -26.134 -13.164 39.298 1.00 91.38 186 GLU A N 1
ATOM 1414 C CA . GLU A 1 186 ? -26.375 -12.084 40.252 1.00 91.38 186 GLU A CA 1
ATOM 1415 C C . GLU A 1 186 ? -26.223 -10.728 39.568 1.00 91.38 186 GLU A C 1
ATOM 1417 O O . GLU A 1 186 ? -25.254 -10.496 38.842 1.00 91.38 186 GLU A O 1
ATOM 1422 N N . LEU A 1 187 ? -27.190 -9.839 39.794 1.00 92.44 187 LEU A N 1
ATOM 1423 C CA . LEU A 1 187 ? -27.118 -8.437 39.400 1.00 92.44 187 LEU A CA 1
ATOM 1424 C C . LEU A 1 187 ? -26.927 -7.603 40.668 1.00 92.44 187 LEU A C 1
ATOM 1426 O O . LEU A 1 187 ? -27.846 -7.505 41.478 1.00 92.44 187 LEU A O 1
ATOM 1430 N N . HIS A 1 188 ? -25.744 -7.012 40.823 1.00 91.31 188 HIS A N 1
ATOM 1431 C CA . HIS A 1 188 ? -25.424 -6.112 41.931 1.00 91.31 188 HIS A CA 1
ATOM 1432 C C . HIS A 1 188 ? -25.463 -4.665 41.445 1.00 91.31 188 HIS A C 1
ATOM 1434 O O . HIS A 1 188 ? -24.773 -4.313 40.491 1.00 91.31 188 HIS A O 1
ATOM 1440 N N . LEU A 1 189 ? -26.269 -3.835 42.105 1.00 90.12 189 LEU A N 1
ATOM 1441 C CA . LEU A 1 189 ? -26.317 -2.388 41.905 1.00 90.12 189 LEU A CA 1
ATOM 1442 C C . LEU A 1 189 ? -25.949 -1.740 43.236 1.00 90.12 189 LEU A C 1
ATOM 1444 O O . LEU A 1 189 ? -26.675 -1.889 44.217 1.00 90.12 189 LEU A O 1
ATOM 1448 N N . GLN A 1 190 ? -24.807 -1.062 43.280 1.00 89.94 190 GLN A N 1
ATOM 1449 C CA . GLN A 1 190 ? -24.274 -0.465 44.499 1.00 89.94 190 GLN A CA 1
ATOM 1450 C C . GLN A 1 190 ? -23.872 0.984 44.231 1.00 89.94 190 GLN A C 1
ATOM 1452 O O . GLN A 1 190 ? -23.267 1.280 43.204 1.00 89.94 190 GLN A O 1
ATOM 1457 N N . SER A 1 191 ? -24.192 1.867 45.176 1.00 87.25 191 SER A N 1
ATOM 1458 C CA . SER A 1 1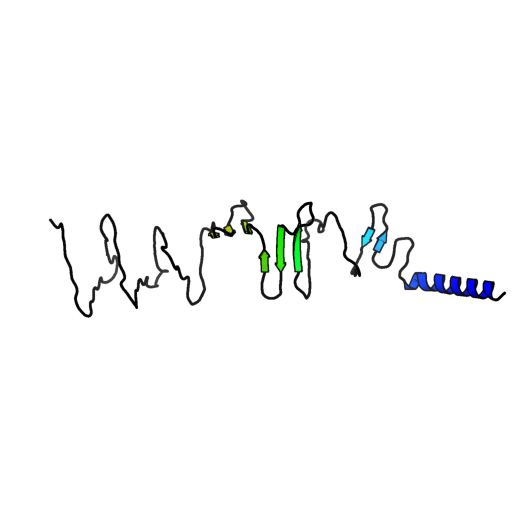91 ? -23.676 3.234 45.233 1.00 87.25 191 SER A CA 1
ATOM 1459 C C . SER A 1 191 ? -22.741 3.348 46.437 1.00 87.25 191 SER A C 1
ATOM 1461 O O . SER A 1 191 ? -23.118 2.944 47.537 1.00 87.25 191 SER A O 1
ATOM 1463 N N . THR A 1 192 ? -21.514 3.829 46.229 1.00 84.06 192 THR A N 1
ATOM 1464 C CA . THR A 1 192 ? -20.506 4.002 47.293 1.00 84.06 192 THR A CA 1
ATOM 1465 C C . THR A 1 192 ? -20.540 5.395 47.917 1.00 84.06 192 THR A C 1
ATOM 1467 O O . THR A 1 192 ? -20.251 5.530 49.100 1.00 84.06 192 THR A O 1
ATOM 1470 N N . GLU A 1 193 ? -20.916 6.411 47.136 1.00 81.62 193 GLU A N 1
ATOM 1471 C CA . GLU A 1 193 ? -20.964 7.828 47.531 1.00 81.62 193 GLU A CA 1
ATOM 1472 C C . GLU A 1 193 ? -22.279 8.482 47.065 1.00 81.62 193 GLU A C 1
ATOM 1474 O O . GLU A 1 193 ? -22.287 9.558 46.476 1.00 81.62 193 GLU A O 1
ATOM 1479 N N . GLY A 1 194 ? -23.409 7.792 47.248 1.00 64.31 194 GLY A N 1
ATOM 1480 C CA . GLY A 1 194 ? -24.719 8.361 46.921 1.00 64.31 194 GLY A CA 1
ATOM 1481 C C . GLY A 1 194 ? -25.167 9.388 47.962 1.00 64.31 194 GLY A C 1
ATOM 1482 O O . GLY A 1 194 ? -25.096 9.093 49.155 1.00 64.31 194 GLY A O 1
ATOM 1483 N N . GLU A 1 195 ? -25.653 10.547 47.510 1.00 48.47 195 GLU A N 1
ATOM 1484 C CA . GLU A 1 195 ? -26.620 11.359 48.272 1.00 48.47 195 GLU A CA 1
ATOM 1485 C C . GLU A 1 195 ? -28.025 10.742 48.210 1.00 48.47 195 GLU A C 1
ATOM 1487 O O . GLU A 1 195 ? -28.395 10.207 47.135 1.00 48.47 195 GLU A O 1
#

Secondary structure (DSSP, 8-state):
-HHHHHHHHHHHHHHHHHHHTTEETTEETTEEEETTEEEE-S----SSPPP-S---PPTT-------SS-EEEEEE-TTS-EEEEEEE-SS-EEEESSEEEEE-TTT--EEEEEESS-EEE-SS------TT----SS----S---PPTTS------SSS------TT------SSS------SS------SS--

=== Feature glossary ===
A reading guide for the features in this record.

Start from the sequence.

  · Sequence gives the chain of amino acids in standard one-letter code (A=alanine, C=cysteine, …, Y=tyrosine), read N→C. It is the only feature that is directly encoded by the gene; all structural features are derived from the folded form of this sequence.

Fold it, and you get atomic coordinates and the backbone conformation that goes with them.

  · The mmCIF table is the protein's shape written out atom by atom. For each backbone N, Cα, C, and carbonyl O, it records an (x, y, z) coordinate triple in Å plus the residue type, chain letter, and residue number.

  · Backbone dihedral angles. Every residue except chain termini has a φ (preceding-C → N → Cα → C) and a ψ (N → Cα → C → next-N). They are reported in degrees following the IUPAC sign convention. Secondary structure is essentially a statement about which (φ, ψ) basin each residue occupies.

  · DSSP 8-state secondary structure assigns each residue one of H (α-helix), G (3₁₀-helix), I (π-helix), E (extended β-strand), B (isolated β-bridge), T (hydrogen-bonded turn), S (bend), or '-' (coil). The assignment is computed from backbone hydrogen-bond geometry via the Kabsch–Sander algorithm.

  · P-SEA three-state annotation labels each residue as helix, strand, or coil based purely on the geometry of the Cα trace. It serves as a fallback when the full backbone (and thus DSSP) is unavailable.

Summarize the fold with a handful of shape descriptors and a per-residue structural alphabet.

  · Radius of gyration (Rg) is the root-mean-square distance of Cα atoms from their centroid — a single number for overall size and compactness. A globular domain of N residues has Rg ≈ 2.2·N^0.38 Å; an extended or disordered chain has a much larger Rg. The Cα contact count is the number of residue pairs whose Cα atoms are within 8 Å and are more than four positions apart in sequence — a standard proxy for tertiary packing density. The bounding box is the smallest axis-aligned box enclosing all Cα atoms.

  · Foldseek's 3Di representation compresses backbone geometry into a per-residue letter drawn from a learned twenty-state alphabet. It captures the tertiary interaction pattern around each residue — which residues are packed against it in space, regardless of where they are in sequence.

  · Accessible surface area quantifies burial. A residue with SASA near zero is packed into the hydrophobic core; one with SASA >100 Å² sits on the surface. Computed here via the Shrake–Rupley numerical algorithm with a 1.4 Å probe.

Ask how reliable the model is.

  · For AlphaFold models, the B-factor field carries pLDDT — the model's own estimate of local accuracy on a 0–100 scale. Regions with pLDDT<50 should be treated as essentially unmodeled; they often correspond to intrinsically disordered segments.

  · For experimental (PDB) structures, the B-factor (temperature factor) quantifies the positional spread of each atom in the crystal — a combination of thermal vibration and static disorder — in units of Å². High B-factors mark flexible loops or poorly resolved regions; low B-factors mark the rigid, well-ordered core.

  · PAE(i, j) answers: if I align the predicted and true structures on residue i, how far off (in Å) do I expect residue j to be? A block-diagonal PAE matrix with low values on the blocks and high values off-diagonal is the signature of a multi-domain protein with confidently predicted domains but uncertain inter-domain orientation.

Place it in context: what it resembles, what it is annotated as, and how it looks.

  · Structural nearest neighbors (via Foldseek easy-search vs the PDB). Reported per hit: target PDB id, E-value, and alignment TM-score. A TM-score above ~0.5 is the conventional threshold for 'same fold'.

  · Functional annotations link the protein to curated databases. InterPro entries identify conserved domains and families by matching the sequence against member-database signatures (Pfam, PROSITE, CDD, …). Gene Ontology (GO) terms describe molecular function, biological process, and cellular component in a controlled vocabulary. CATH places the structure in a hierarchical fold classification (Class/Architecture/Topology/Homologous-superfamily). The organism is the source species.

  · Plot images: a contact map (which residues are close in 3D, as an N×N binary image), a Ramachandran scatter (backbone torsion angles, revealing secondary-structure composition at a glance), and — for AlphaFold structures — a PAE heatmap (pairwise prediction confidence).

  · Structure images are PyMOL renders from six orthogonal camera directions. Cartoon representation draws helices as coils and strands as arrows; sticks shows the backbone as bonds; surface shows the solvent-excluded envelope. Rainbow coloring maps sequence position to hue (blue→red, N→C); chain coloring assigns a distinct color per polypeptide.